Protein AF-0000000066273877 (afdb_homodimer)

pLDDT: mean 95.93, std 6.94, range [46.22, 98.88]

Solvent-accessible surface area (backbone atoms only — not comparable to full-atom values): 10211 Å² total; per-residue (Å²): 93,45,30,39,38,36,39,34,16,48,47,13,70,48,42,81,65,39,47,61,46,79,42,48,48,78,80,32,94,44,51,29,42,39,33,48,55,52,50,54,50,69,62,31,66,54,72,90,53,31,68,80,48,39,47,96,88,38,69,24,92,59,51,46,49,27,51,68,42,9,24,30,88,81,56,55,46,49,68,28,73,63,51,72,69,39,37,37,37,42,36,29,60,81,38,49,126,94,45,29,37,38,38,39,34,16,48,46,14,70,48,43,81,64,39,48,60,48,81,42,49,49,79,80,31,94,42,50,28,42,39,34,49,55,52,51,54,50,69,63,31,67,53,72,88,52,32,66,81,47,40,47,95,89,38,69,24,91,58,52,46,50,27,49,70,41,10,21,30,88,81,58,56,46,50,68,28,73,61,52,71,70,39,39,37,36,40,36,30,61,81,39,43,127

Sequence (194 aa):
MAIKVELLGGLDLLFNKQKALSLSLSNLGSTKLGSLIDYMAQIIEKPSQKDLFILNGTVRPGIIVLVNDQDWELLEKEEYNLEEGDEVVFVSTLHGGMAIKVELLGGLDLLFNKQKALSLSLSNLGSTKLGSLIDYMAQIIEKPSQKDLFILNGTVRPGIIVLVNDQDWELLEKEEYNLEEGDEVVFVSTLHGG

Organism: Schizosaccharomyces pombe (strain 972 / ATCC 24843) (NCBI:txid284812)

GO terms:
  GO:0005634 nucleus (C, HDA)
  GO:0005829 cytosol (C, HDA)

Secondary structure (DSSP, 8-state):
-EEEEEEETTGGGGTTT-SEEEEEGGGSSSSBHHHHHHHHHHT-SSGGGGGGTEETTEEPTTEEEEETTEEGGGTTGGG-B--TT-EEEEEESS---/-EEEEEEETTGGGGTTT-SEEEEEGGGSSSSBHHHHHHHHHHT-SSGGGGGGTEETTEEPTTEEEEETTEEGGGTTGGG-B--TT-EEEEEESS---

InterPro domains:
  IPR012675 Beta-grasp domain superfamily [G3DSA:3.10.20.30] (1-97)
  IPR015221 Ubiquitin-related modifier 1 [MF_03048] (1-97)
  IPR015221 Ubiquitin-related modifier 1 [PF09138] (3-97)
  IPR015221 Ubiquitin-related modifier 1 [PIRSF037379] (1-97)
  IPR015221 Ubiquitin-related modifier 1 [PTHR14986] (2-97)
  IPR015221 Ubiquitin-related modifier 1 [cd01764] (3-97)
  IPR016155 Molybdopterin synthase/thiamin biosynthesis sulphur carrier, beta-grasp [SSF54285] (1-97)

Radius of gyration: 16.99 Å; Cα contacts (8 Å, |Δi|>4): 397; chains: 2; bounding box: 32×46×40 Å

Nearest PDB structures (foldseek):
  2qjl-assembly1_A  TM=8.994E-01  e=7.286E-12  Saccharomyces cerevisiae
  7q5n-assembly2_J  TM=8.413E-01  e=4.115E-11  Thermochaetoides thermophila DSM 1495
  2ax5-assembly1_A  TM=8.376E-01  e=3.704E-10  Saccharomyces cerevisiae
  1wgk-assembly1_A  TM=8.411E-01  e=3.120E-09  Mus musculus
  1xo3-assembly1_A  TM=7.907E-01  e=8.711E-08  Mus musculus

Foldseek 3Di:
DKEKEAEAACCCVQQVVDRMDIDDCVPFPAQFQLSVLVVVLVRGPDVVCSLVADDPSHGDPQKFKDKQNHTCVVPPNRRDGHDPHIYIYIYGPPHDD/DKEKEAEAACCCVQQVNDGMDIDDCVVFPAQFQLSVLVVVLVRGPDVVCSLVADDPSHGDPQKFKDKQNHTCVVPPNRGDGHDPHIYIYIYGPPHHD

Structure (mmCIF, N/CA/C/O backbone):
data_AF-0000000066273877-model_v1
#
loop_
_entity.id
_entity.type
_entity.pdbx_description
1 polymer 'Ubiquitin-related modifier 1'
#
loop_
_atom_site.group_PDB
_atom_site.id
_atom_site.type_symbol
_atom_site.label_atom_id
_atom_site.label_alt_id
_atom_site.label_comp_id
_atom_site.label_asym_id
_atom_site.label_entity_id
_atom_site.label_seq_id
_atom_site.pdbx_PDB_ins_code
_atom_site.Cartn_x
_atom_site.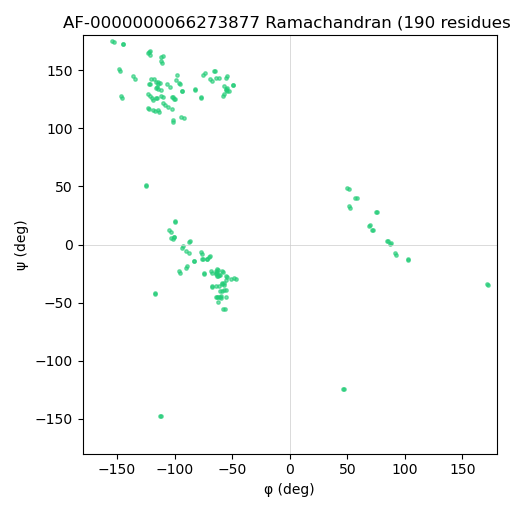Cartn_y
_atom_site.Cartn_z
_atom_site.occupancy
_atom_site.B_iso_or_equiv
_atom_site.auth_seq_id
_atom_site.auth_comp_id
_atom_site.auth_asym_id
_atom_site.auth_atom_id
_atom_site.pdbx_PDB_model_num
ATOM 1 N N . MET A 1 1 ? 13.266 -23.141 0.828 1 83.88 1 MET A N 1
ATOM 2 C CA . MET A 1 1 ? 13.641 -21.734 0.939 1 83.88 1 MET A CA 1
ATOM 3 C C . MET A 1 1 ? 12.414 -20.844 0.83 1 83.88 1 MET A C 1
ATOM 5 O O . MET A 1 1 ? 11.609 -20.984 -0.09 1 83.88 1 MET A O 1
ATOM 9 N N . ALA A 1 2 ? 12.227 -19.969 1.844 1 96.5 2 ALA A N 1
ATOM 10 C CA . ALA A 1 2 ? 10.914 -19.312 1.905 1 96.5 2 ALA A CA 1
ATOM 11 C C . ALA A 1 2 ? 11.031 -17.812 1.655 1 96.5 2 ALA A C 1
ATOM 13 O O . ALA A 1 2 ? 12.055 -17.203 1.966 1 96.5 2 ALA A O 1
ATOM 14 N N . ILE A 1 3 ? 10.133 -17.266 0.893 1 98.5 3 ILE A N 1
ATOM 15 C CA . ILE A 1 3 ? 9.992 -15.828 0.726 1 98.5 3 ILE A CA 1
ATOM 16 C C . ILE A 1 3 ? 8.695 -15.359 1.381 1 98.5 3 ILE A C 1
ATOM 18 O O . ILE A 1 3 ? 7.785 -16.156 1.616 1 98.5 3 ILE A O 1
ATOM 22 N N . LYS A 1 4 ? 8.656 -14.117 1.733 1 98.69 4 LYS A N 1
ATOM 23 C CA . LYS A 1 4 ? 7.465 -13.492 2.295 1 98.69 4 LYS A CA 1
ATOM 24 C C . LYS A 1 4 ? 6.773 -12.602 1.267 1 98.69 4 LYS A C 1
ATOM 26 O O . LYS A 1 4 ? 7.434 -11.852 0.54 1 98.69 4 LYS A O 1
ATOM 31 N N . VAL A 1 5 ? 5.43 -12.711 1.185 1 98.81 5 VAL A N 1
ATOM 32 C CA . VAL A 1 5 ? 4.617 -11.891 0.291 1 98.81 5 VAL A CA 1
ATOM 33 C C . VAL A 1 5 ? 3.598 -11.102 1.104 1 98.81 5 VAL A C 1
ATOM 35 O O . VAL A 1 5 ? 2.918 -11.656 1.97 1 98.81 5 VAL A O 1
ATOM 38 N N . GLU A 1 6 ? 3.551 -9.812 0.918 1 98.88 6 GLU A N 1
ATOM 39 C CA . GLU A 1 6 ? 2.539 -8.945 1.521 1 98.88 6 GLU A CA 1
ATOM 40 C C . GLU A 1 6 ? 1.612 -8.359 0.461 1 98.88 6 GLU A C 1
ATOM 42 O O . GLU A 1 6 ? 2.061 -7.98 -0.623 1 98.88 6 GLU A O 1
ATOM 47 N N . LEU A 1 7 ? 0.34 -8.328 0.792 1 98.69 7 LEU A N 1
ATOM 48 C CA . LEU A 1 7 ? -0.707 -7.82 -0.089 1 98.69 7 LEU A CA 1
ATOM 49 C C . LEU A 1 7 ? -1.392 -6.605 0.525 1 98.69 7 LEU A C 1
ATOM 51 O O . LEU A 1 7 ? -2.035 -6.715 1.571 1 98.69 7 LEU A O 1
ATOM 55 N N . LEU A 1 8 ? -1.219 -5.398 -0.153 1 98.19 8 LEU A N 1
ATOM 56 C CA . LEU A 1 8 ? -1.77 -4.137 0.328 1 98.19 8 LEU A CA 1
ATOM 57 C C . LEU A 1 8 ? -2.705 -3.521 -0.708 1 98.19 8 LEU A C 1
ATOM 59 O O . LEU A 1 8 ? -2.801 -4.016 -1.834 1 98.19 8 LEU A O 1
ATOM 63 N N . GLY A 1 9 ? -3.494 -2.484 -0.215 1 97.81 9 GLY A N 1
ATOM 64 C CA . GLY A 1 9 ? -4.387 -1.777 -1.118 1 97.81 9 GLY A CA 1
ATOM 65 C C . GLY A 1 9 ? -5.625 -2.576 -1.479 1 97.81 9 GLY A C 1
ATOM 66 O O . GLY A 1 9 ? -6.102 -2.516 -2.615 1 97.81 9 GLY A O 1
ATOM 67 N N . GLY A 1 10 ? -6 -3.424 -0.563 1 96.94 10 GLY A N 1
ATOM 68 C CA . GLY A 1 10 ? -7.215 -4.195 -0.768 1 96.94 10 GLY A CA 1
ATOM 69 C C . GLY A 1 10 ? -6.984 -5.484 -1.533 1 96.94 10 GLY A C 1
ATOM 70 O O . GLY A 1 10 ? -7.926 -6.23 -1.805 1 96.94 10 GLY A O 1
ATOM 71 N N . LEU A 1 11 ? -5.77 -5.816 -1.933 1 97.62 11 LEU A N 1
ATOM 72 C CA . LEU A 1 11 ? -5.484 -7.02 -2.707 1 97.62 11 LEU A CA 1
ATOM 73 C C . LEU A 1 11 ? -5.809 -8.273 -1.902 1 97.62 11 LEU A C 1
ATOM 75 O O . LEU A 1 11 ? -6.02 -9.344 -2.473 1 97.62 11 LEU A O 1
ATOM 79 N N . ASP A 1 12 ? -5.758 -8.133 -0.528 1 97.44 12 ASP A N 1
ATOM 80 C CA . ASP A 1 12 ? -6.066 -9.273 0.333 1 97.44 12 ASP A CA 1
ATOM 81 C C . ASP A 1 12 ? -7.434 -9.859 -0.005 1 97.44 12 ASP A C 1
ATOM 83 O O . ASP A 1 12 ? -7.652 -11.062 0.154 1 97.44 12 ASP A O 1
ATOM 87 N N . LEU A 1 13 ? -8.352 -9.008 -0.53 1 96.31 13 LEU A N 1
ATOM 88 C CA . LEU A 1 13 ? -9.695 -9.438 -0.876 1 96.31 13 LEU A CA 1
ATOM 89 C C . LEU A 1 13 ? -9.664 -10.5 -1.967 1 96.31 13 LEU A C 1
ATOM 91 O O . LEU A 1 13 ? -10.586 -11.312 -2.076 1 96.31 13 LEU A O 1
ATOM 95 N N . LEU A 1 14 ? -8.625 -10.516 -2.824 1 97.25 14 LEU A N 1
ATOM 96 C CA . LEU A 1 14 ? -8.484 -11.508 -3.885 1 97.25 14 LEU A CA 1
ATOM 97 C C . LEU A 1 14 ? -7.867 -12.797 -3.348 1 97.25 14 LEU A C 1
ATOM 99 O O . LEU A 1 14 ? -7.91 -13.836 -4.012 1 97.25 14 LEU A O 1
ATOM 103 N N . PHE A 1 15 ? -7.281 -12.734 -2.098 1 97.75 15 PHE A N 1
ATOM 104 C CA . PHE A 1 15 ? -6.473 -13.836 -1.576 1 97.75 15 PHE A CA 1
ATOM 105 C C . PHE A 1 15 ? -7.004 -14.305 -0.23 1 97.75 15 PHE A C 1
ATOM 107 O O . PHE A 1 15 ? -6.238 -14.484 0.719 1 97.75 15 PHE A O 1
ATOM 114 N N . ASN A 1 16 ? -8.328 -14.578 -0.191 1 96.69 16 ASN A N 1
ATOM 115 C CA . ASN A 1 16 ? -9 -15.102 0.993 1 96.69 16 ASN A CA 1
ATOM 116 C C . ASN A 1 16 ? -8.703 -14.258 2.227 1 96.69 16 ASN A C 1
ATOM 118 O O . ASN A 1 16 ? -8.461 -14.789 3.309 1 96.69 16 ASN A O 1
ATOM 122 N N . LYS A 1 17 ? -8.523 -12.922 2.027 1 96.12 17 LYS A N 1
ATOM 123 C CA . LYS A 1 17 ? -8.352 -11.883 3.039 1 96.12 17 LYS A CA 1
ATOM 124 C C . LYS A 1 17 ? -7.008 -12.031 3.75 1 96.12 17 LYS A C 1
ATOM 126 O O . LYS A 1 17 ? -6.82 -11.508 4.852 1 96.12 17 LYS A O 1
ATOM 131 N N . GLN A 1 18 ? -6.098 -12.867 3.053 1 97.62 18 GLN A N 1
ATOM 132 C CA . GLN A 1 18 ? -4.742 -12.945 3.592 1 97.62 18 GLN A CA 1
ATOM 133 C C . GLN A 1 18 ? -3.936 -11.695 3.229 1 97.62 18 GLN A C 1
ATOM 135 O O . GLN A 1 18 ? -3.834 -11.344 2.053 1 97.62 18 GLN A O 1
ATOM 140 N N . LYS A 1 19 ? -3.371 -11.055 4.285 1 97.31 19 LYS A N 1
ATOM 141 C CA . LYS A 1 19 ? -2.582 -9.852 4.051 1 97.31 19 LYS A CA 1
ATOM 142 C C . LYS A 1 19 ? -1.114 -10.195 3.807 1 97.31 19 LYS A C 1
ATOM 144 O O . LYS A 1 19 ? -0.363 -9.383 3.266 1 97.31 19 LYS A O 1
ATOM 149 N N . ALA A 1 20 ? -0.706 -11.422 4.215 1 98.56 20 ALA A N 1
ATOM 150 C CA . ALA A 1 20 ? 0.667 -11.883 4.027 1 98.56 20 ALA A CA 1
ATOM 151 C C . ALA A 1 20 ? 0.711 -13.398 3.828 1 98.56 20 ALA A C 1
ATOM 153 O O . ALA A 1 20 ? -0.153 -14.117 4.328 1 98.56 20 ALA A O 1
ATOM 154 N N . LEU A 1 21 ? 1.686 -13.812 3.111 1 98.25 21 LEU A N 1
ATOM 155 C CA . LEU A 1 21 ? 1.945 -15.227 2.861 1 98.25 21 LEU A CA 1
ATOM 156 C C . LEU A 1 21 ? 3.432 -15.539 3 1 98.25 21 LEU A C 1
ATOM 158 O O . LEU A 1 21 ? 4.277 -14.695 2.703 1 98.25 21 LEU A O 1
ATOM 162 N N . SER A 1 22 ? 3.752 -16.688 3.494 1 98.12 22 SER A N 1
ATOM 163 C CA . SER A 1 22 ? 5.082 -17.281 3.404 1 98.12 22 SER A CA 1
ATOM 164 C C . SER A 1 22 ? 5.113 -18.422 2.385 1 98.12 22 SER A C 1
ATOM 166 O O . SER A 1 22 ? 4.375 -19.391 2.512 1 98.12 22 SER A O 1
ATOM 168 N N . LEU A 1 23 ? 5.91 -18.281 1.358 1 97.88 23 LEU A N 1
ATOM 169 C CA . LEU A 1 23 ? 5.926 -19.234 0.254 1 97.88 23 LEU A CA 1
ATOM 170 C C . LEU A 1 23 ? 7.305 -19.859 0.094 1 97.88 23 LEU A C 1
ATOM 172 O O . LEU A 1 23 ? 8.32 -19.172 0.224 1 97.88 23 LEU A O 1
ATOM 176 N N . SER A 1 24 ? 7.254 -21.141 -0.228 1 97.38 24 SER A N 1
ATOM 177 C CA . SER A 1 24 ? 8.5 -21.812 -0.609 1 97.38 24 SER A CA 1
ATOM 178 C C . SER A 1 24 ? 8.836 -21.547 -2.074 1 97.38 24 SER A C 1
ATOM 180 O O . SER A 1 24 ? 7.973 -21.703 -2.947 1 97.38 24 SER A O 1
ATOM 182 N N . LEU A 1 25 ? 10.07 -21.219 -2.328 1 96.12 25 LEU A N 1
ATOM 183 C CA . LEU A 1 25 ? 10.5 -20.984 -3.703 1 96.12 25 LEU A CA 1
ATOM 184 C C . LEU A 1 25 ? 10.336 -22.25 -4.543 1 96.12 25 LEU A C 1
ATOM 186 O O . LEU A 1 25 ? 10.109 -22.156 -5.754 1 96.12 25 LEU A O 1
ATOM 190 N N . SER A 1 26 ? 10.375 -23.328 -3.93 1 93.56 26 SER A N 1
ATOM 191 C CA . SER A 1 26 ? 10.25 -24.609 -4.625 1 93.56 26 SER A CA 1
ATOM 192 C C . SER A 1 26 ? 8.852 -24.781 -5.195 1 93.56 26 SER A C 1
ATOM 194 O O . SER A 1 26 ? 8.633 -25.609 -6.086 1 93.56 26 SER A O 1
ATOM 196 N N . ASN A 1 27 ? 7.898 -24.109 -4.602 1 92.12 27 ASN A N 1
ATOM 197 C CA . ASN A 1 27 ? 6.52 -24.203 -5.07 1 92.12 27 ASN A CA 1
ATOM 198 C C . ASN A 1 27 ? 6.301 -23.391 -6.348 1 92.12 27 ASN A C 1
ATOM 200 O O . ASN A 1 27 ? 5.254 -23.516 -6.988 1 92.12 27 ASN A O 1
ATOM 204 N N . LEU A 1 28 ? 7.371 -22.688 -6.598 1 93.31 28 LEU A N 1
ATOM 205 C CA . LEU A 1 28 ? 7.238 -21.828 -7.762 1 93.31 28 LEU A CA 1
ATOM 206 C C . LEU A 1 28 ? 7.855 -22.484 -9 1 93.31 28 LEU A C 1
ATOM 208 O O . LEU A 1 28 ? 8.711 -23.359 -8.875 1 93.31 28 LEU A O 1
ATOM 212 N N . GLY A 1 29 ? 7.395 -22.359 -10.266 1 90.06 29 GLY A N 1
ATOM 213 C CA . GLY A 1 29 ? 7.949 -22.922 -11.492 1 90.06 29 GLY A CA 1
ATOM 214 C C . GLY A 1 29 ? 9.398 -22.531 -11.703 1 90.06 29 GLY A C 1
ATOM 215 O O . GLY A 1 29 ? 10.164 -23.297 -12.312 1 90.06 29 GLY A O 1
ATOM 216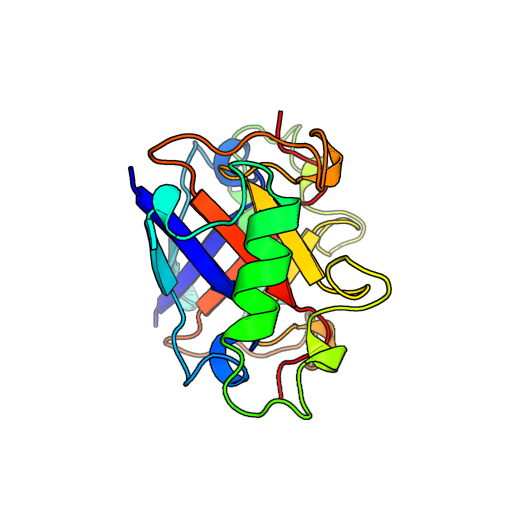 N N . SER A 1 30 ? 9.836 -21.422 -11.281 1 96.69 30 SER A N 1
ATOM 217 C CA . SER A 1 30 ? 11.195 -20.906 -11.266 1 96.69 30 SER A CA 1
ATOM 218 C C . SER A 1 30 ? 11.398 -19.906 -10.125 1 96.69 30 SER A C 1
ATOM 220 O O . SER A 1 30 ? 10.453 -19.578 -9.406 1 96.69 30 SER A O 1
ATOM 222 N N . THR A 1 31 ? 12.633 -19.484 -9.977 1 97 31 THR A N 1
ATOM 223 C CA . THR A 1 31 ? 12.914 -18.531 -8.922 1 97 31 THR A CA 1
ATOM 224 C C . THR A 1 31 ? 12.68 -17.094 -9.406 1 97 31 THR A C 1
ATOM 226 O O . THR A 1 31 ? 12.953 -16.141 -8.688 1 97 31 THR A O 1
ATOM 229 N N . LYS A 1 32 ? 12.203 -16.969 -10.664 1 98.06 32 LYS A N 1
ATOM 230 C CA . LYS A 1 32 ? 11.992 -15.633 -11.219 1 98.06 32 LYS A CA 1
ATOM 231 C C . LYS A 1 32 ? 10.742 -14.984 -10.633 1 98.06 32 LYS A C 1
ATOM 233 O O . LYS A 1 32 ? 9.75 -15.664 -10.359 1 98.06 32 LYS A O 1
ATOM 238 N N . LEU A 1 33 ? 10.781 -13.68 -10.461 1 98.56 33 LEU A N 1
ATOM 239 C CA . LEU A 1 33 ? 9.641 -12.93 -9.938 1 98.56 33 LEU A CA 1
ATOM 240 C C . LEU A 1 33 ? 8.406 -13.148 -10.812 1 98.56 33 LEU A C 1
ATOM 242 O O . LEU A 1 33 ? 7.289 -13.203 -10.297 1 98.56 33 LEU A O 1
ATOM 246 N N . GLY A 1 34 ? 8.641 -13.281 -12.133 1 98.44 34 GLY A N 1
ATOM 247 C CA . GLY A 1 34 ? 7.527 -13.602 -13.016 1 98.44 34 GLY A CA 1
ATOM 248 C C . GLY A 1 34 ? 6.789 -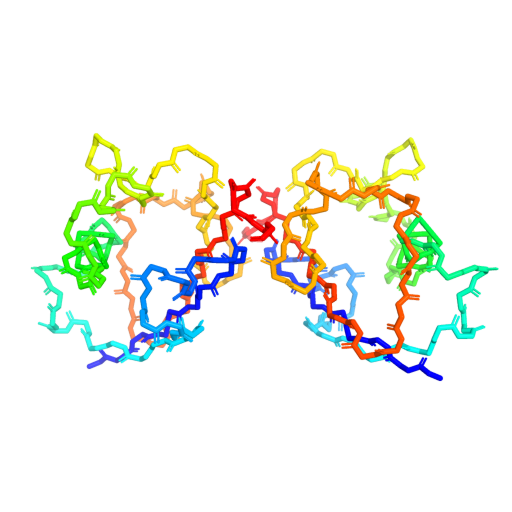14.859 -12.617 1 98.44 34 GLY A C 1
ATOM 249 O O . GLY A 1 34 ? 5.562 -14.93 -12.711 1 98.44 34 GLY A O 1
ATOM 250 N N . SER A 1 35 ? 7.531 -15.867 -12.18 1 98.38 35 SER A N 1
ATOM 251 C CA . SER A 1 35 ? 6.914 -17.125 -11.742 1 98.38 35 SER A CA 1
ATOM 252 C C . SER A 1 35 ? 6.102 -16.922 -10.469 1 98.38 35 SER A C 1
ATOM 254 O O . SER A 1 35 ? 5.074 -17.578 -10.273 1 98.38 35 SER A O 1
ATOM 256 N N . LEU A 1 36 ? 6.57 -16.062 -9.547 1 98.56 36 LEU A N 1
ATOM 257 C CA . LEU A 1 36 ? 5.77 -15.711 -8.375 1 98.56 36 LEU A CA 1
ATOM 258 C C . LEU A 1 36 ? 4.445 -15.078 -8.789 1 98.56 36 LEU A C 1
ATOM 260 O O . LEU A 1 36 ? 3.391 -15.438 -8.258 1 98.56 36 LEU A O 1
ATOM 264 N N . ILE A 1 37 ? 4.461 -14.102 -9.766 1 98.62 37 ILE A N 1
ATOM 265 C CA . ILE A 1 37 ? 3.258 -13.414 -10.234 1 98.62 37 ILE A CA 1
ATOM 266 C C . ILE A 1 37 ? 2.271 -14.43 -10.797 1 98.62 37 ILE A C 1
ATOM 268 O O . ILE A 1 37 ? 1.08 -14.398 -10.484 1 98.62 37 ILE A O 1
ATOM 272 N N . ASP A 1 38 ? 2.914 -15.438 -11.547 1 97.94 38 ASP A N 1
ATOM 273 C CA . ASP A 1 38 ? 2.08 -16.5 -12.086 1 97.94 38 ASP A CA 1
ATOM 274 C C . ASP A 1 38 ? 1.442 -17.328 -10.969 1 97.94 38 ASP A C 1
ATOM 276 O O . ASP A 1 38 ? 0.249 -17.641 -11.023 1 97.94 38 ASP A O 1
ATOM 280 N N . TYR A 1 39 ? 2.146 -17.641 -10.078 1 98.31 39 TYR A N 1
ATOM 281 C CA . TYR A 1 39 ? 1.672 -18.453 -8.961 1 98.31 39 TYR A CA 1
ATOM 282 C C . TYR A 1 39 ? 0.572 -17.719 -8.195 1 98.31 39 TYR A C 1
ATOM 284 O O . TYR A 1 39 ? -0.475 -18.297 -7.902 1 98.31 39 TYR A O 1
ATOM 292 N N . MET A 1 40 ? 0.779 -16.484 -7.832 1 98.25 40 MET A N 1
ATOM 293 C CA . MET A 1 40 ? -0.209 -15.68 -7.117 1 98.25 40 MET A CA 1
ATOM 294 C C . MET A 1 40 ? -1.527 -15.633 -7.883 1 98.25 40 MET A C 1
ATOM 296 O O . MET A 1 40 ? -2.6 -15.773 -7.293 1 98.25 40 MET A O 1
ATOM 300 N N . ALA A 1 41 ? -1.407 -15.391 -9.242 1 97.69 41 ALA A N 1
ATOM 301 C CA . ALA A 1 41 ? -2.617 -15.367 -10.062 1 97.69 41 ALA A CA 1
ATOM 302 C C . ALA A 1 41 ? -3.383 -16.688 -9.938 1 97.69 41 ALA A C 1
ATOM 304 O O . ALA A 1 41 ? -4.617 -16.688 -9.922 1 97.69 41 ALA A O 1
ATOM 305 N N . GLN A 1 42 ? -2.641 -17.766 -9.766 1 96.38 42 GLN A N 1
ATOM 306 C CA . GLN A 1 42 ? -3.248 -19.094 -9.742 1 96.38 42 GLN A CA 1
ATOM 307 C C . GLN A 1 42 ? -3.986 -19.344 -8.43 1 96.38 42 GLN A C 1
ATOM 309 O O . GLN A 1 42 ? -4.957 -20.094 -8.391 1 96.38 42 GLN A O 1
ATOM 314 N N . ILE A 1 43 ? -3.629 -18.672 -7.355 1 97.12 43 ILE A N 1
ATOM 315 C CA . ILE A 1 43 ? -4.215 -19.016 -6.062 1 97.12 43 ILE A CA 1
ATOM 316 C C . ILE A 1 43 ? -5.289 -17.984 -5.703 1 97.12 43 ILE A C 1
ATOM 318 O O . ILE A 1 43 ? -5.836 -18.016 -4.598 1 97.12 43 ILE A O 1
ATOM 322 N N . ILE A 1 44 ? -5.621 -17.047 -6.602 1 97.75 44 ILE A N 1
ATOM 323 C CA . ILE A 1 44 ? -6.738 -16.141 -6.398 1 97.75 44 ILE A CA 1
ATOM 324 C C . ILE A 1 44 ? -8.016 -16.922 -6.148 1 97.75 44 ILE A C 1
ATOM 326 O O . ILE A 1 44 ? -8.281 -17.922 -6.824 1 97.75 44 ILE A O 1
ATOM 330 N N . GLU A 1 45 ? -8.75 -16.5 -5.125 1 96.56 45 GLU A N 1
ATOM 331 C CA . GLU A 1 45 ? -9.898 -17.234 -4.617 1 96.56 45 GLU A CA 1
ATOM 332 C C . GLU A 1 45 ? -10.93 -17.484 -5.715 1 96.56 45 GLU A C 1
ATOM 334 O O . GLU A 1 45 ? -11.375 -18.609 -5.914 1 96.56 45 GLU A O 1
ATOM 339 N N . LYS A 1 46 ? -11.43 -16.438 -6.422 1 97.25 46 LYS A N 1
ATOM 340 C CA . LYS A 1 46 ? -12.383 -16.531 -7.527 1 97.25 46 LYS A CA 1
ATOM 341 C C . LYS A 1 46 ? -11.672 -16.391 -8.875 1 97.25 46 LYS A C 1
ATOM 343 O O . LYS A 1 46 ? -11.242 -15.297 -9.242 1 97.25 46 LYS A O 1
ATOM 348 N N . PRO A 1 47 ? -11.516 -17.547 -9.602 1 96.25 47 PRO A N 1
ATOM 349 C CA . PRO A 1 47 ? -10.789 -17.516 -10.867 1 96.25 47 PRO A CA 1
ATOM 350 C C . PRO A 1 47 ? -11.219 -16.359 -11.773 1 96.25 47 PRO A C 1
ATOM 352 O O . PRO A 1 47 ? -10.406 -15.828 -12.531 1 96.25 47 PRO A O 1
ATOM 355 N N . SER A 1 48 ? -12.453 -15.922 -11.695 1 96.94 48 SER A N 1
ATOM 356 C CA . SER A 1 48 ? -12.984 -14.852 -12.531 1 96.94 48 SER A CA 1
ATOM 357 C C . SER A 1 48 ? -12.367 -13.508 -12.164 1 96.94 48 SER A C 1
ATOM 359 O O . SER A 1 48 ? -12.5 -12.531 -12.906 1 96.94 48 SER A O 1
ATOM 361 N N . GLN A 1 49 ? -11.625 -13.477 -11.047 1 96.44 49 GLN A N 1
ATOM 362 C CA . GLN A 1 49 ? -11.055 -12.219 -10.586 1 96.44 49 GLN A CA 1
ATOM 363 C C . GLN A 1 49 ? -9.555 -12.156 -10.883 1 96.44 49 GLN A C 1
ATOM 365 O O . GLN A 1 49 ? -8.875 -11.211 -10.469 1 96.44 49 GLN A O 1
ATOM 370 N N . LYS A 1 50 ? -9.086 -13.102 -11.719 1 96.38 50 LYS A N 1
ATOM 371 C CA . LYS A 1 50 ? -7.66 -13.164 -12.023 1 96.38 50 LYS A CA 1
ATOM 372 C C . LYS A 1 50 ? -7.199 -11.906 -12.75 1 96.38 50 LYS A C 1
ATOM 374 O O . LYS A 1 50 ? -6.102 -11.406 -12.5 1 96.38 50 LYS A O 1
ATOM 379 N N . ASP A 1 51 ? -8.07 -11.383 -13.586 1 95.25 51 ASP A N 1
ATOM 380 C CA . ASP A 1 51 ? -7.715 -10.234 -14.414 1 95.25 51 ASP A CA 1
ATOM 381 C C . ASP A 1 51 ? -7.602 -8.969 -13.57 1 95.25 51 ASP A C 1
ATOM 383 O O . ASP A 1 51 ? -7.125 -7.938 -14.055 1 95.25 51 ASP A O 1
ATOM 387 N N . LEU A 1 52 ? -8.055 -8.961 -12.305 1 95.75 52 LEU A N 1
ATOM 388 C CA . LEU A 1 52 ? -7.902 -7.832 -11.398 1 95.75 52 LEU A CA 1
ATOM 389 C C . LEU A 1 52 ? -6.469 -7.75 -10.875 1 95.75 52 LEU A C 1
ATOM 391 O O . LEU A 1 52 ? -6.066 -6.727 -10.32 1 95.75 52 LEU A O 1
ATOM 395 N N . PHE A 1 53 ? -5.707 -8.844 -11.125 1 97.75 53 PHE A N 1
ATOM 396 C CA . PHE A 1 53 ? -4.344 -8.914 -10.609 1 97.75 53 PHE A CA 1
ATOM 397 C C . PHE A 1 53 ? -3.338 -8.984 -11.75 1 97.75 53 PHE A C 1
ATOM 399 O O . PHE A 1 53 ? -2.307 -8.305 -11.719 1 97.75 53 PHE A O 1
ATOM 406 N N . ILE A 1 54 ? -3.662 -9.805 -12.812 1 98.06 54 ILE A N 1
ATOM 407 C CA . ILE A 1 54 ? -2.693 -10.102 -13.859 1 98.06 54 ILE A CA 1
ATOM 408 C C . ILE A 1 54 ? -3.26 -9.68 -15.219 1 98.06 54 ILE A C 1
ATOM 410 O O . ILE A 1 54 ? -4.453 -9.859 -15.477 1 98.06 54 ILE A O 1
ATOM 414 N N . LEU A 1 55 ? -2.494 -9.109 -16.031 1 96.81 55 LEU A N 1
ATOM 415 C CA . LEU A 1 55 ? -2.787 -8.719 -17.406 1 96.81 55 LEU A CA 1
ATOM 416 C C . LEU A 1 55 ? -1.545 -8.844 -18.281 1 96.81 55 LEU A C 1
ATOM 418 O O . LEU A 1 55 ? -0.475 -8.344 -17.922 1 96.81 55 LEU A O 1
ATOM 422 N N . ASN A 1 56 ? -1.652 -9.562 -19.438 1 95.81 56 ASN A N 1
ATOM 423 C CA . ASN A 1 56 ? -0.578 -9.734 -20.406 1 95.81 56 ASN A CA 1
ATOM 424 C C . ASN A 1 56 ? 0.67 -10.336 -19.766 1 95.81 56 ASN A C 1
ATOM 426 O O . ASN A 1 56 ? 1.78 -9.844 -19.984 1 95.81 56 ASN A O 1
ATOM 430 N N . GLY A 1 57 ? 0.497 -11.305 -18.875 1 95.19 57 GLY A N 1
ATOM 431 C CA . GLY A 1 57 ? 1.588 -12.102 -18.328 1 95.19 57 GLY A CA 1
ATOM 432 C C . GLY A 1 57 ? 2.275 -11.445 -17.156 1 95.19 57 GLY A C 1
ATOM 433 O O . GLY A 1 57 ? 3.293 -11.938 -16.656 1 95.19 57 GLY A O 1
ATOM 434 N N . THR A 1 58 ? 1.796 -10.234 -16.688 1 98.06 58 THR A N 1
ATOM 435 C CA . THR A 1 58 ? 2.369 -9.547 -15.531 1 98.06 58 THR A CA 1
ATOM 436 C C . THR A 1 58 ? 1.281 -8.836 -14.734 1 98.06 58 THR A C 1
ATOM 438 O O . THR A 1 58 ? 0.099 -8.922 -15.07 1 98.06 58 THR A O 1
ATOM 441 N N . VAL A 1 59 ? 1.645 -8.289 -13.539 1 98.38 59 VAL A N 1
ATOM 442 C CA . VAL A 1 59 ? 0.665 -7.582 -12.719 1 98.38 59 VAL A CA 1
ATOM 443 C C . VAL A 1 59 ? 0.01 -6.477 -13.539 1 98.38 59 VAL A C 1
ATOM 445 O O . VAL A 1 59 ? 0.66 -5.848 -14.383 1 98.38 59 VAL A O 1
ATOM 448 N N . ARG A 1 60 ? -1.265 -6.285 -13.258 1 96.94 60 ARG A N 1
ATOM 449 C CA . ARG A 1 60 ? -2.008 -5.246 -13.961 1 96.94 60 ARG A CA 1
ATOM 450 C C . ARG A 1 60 ? -1.475 -3.859 -13.617 1 96.94 60 ARG A C 1
ATOM 452 O O . ARG A 1 60 ? -0.985 -3.639 -12.5 1 96.94 60 ARG A O 1
ATOM 459 N N . PRO A 1 61 ? -1.591 -2.889 -14.656 1 96.31 61 PRO A N 1
ATOM 460 C CA . PRO A 1 61 ? -1.288 -1.496 -14.312 1 96.31 61 PRO A CA 1
ATOM 461 C C . PRO A 1 61 ? -2.002 -1.031 -13.047 1 96.31 61 PRO A C 1
ATOM 463 O O . PRO A 1 61 ? -3.176 -1.353 -12.836 1 96.31 61 PRO A O 1
ATOM 466 N N . GLY A 1 62 ? -1.361 -0.315 -12.172 1 96.19 62 GLY A N 1
ATOM 467 C CA . GLY A 1 62 ? -1.913 0.157 -10.914 1 96.19 62 GLY A CA 1
ATOM 468 C C . GLY A 1 62 ? -1.438 -0.643 -9.719 1 96.19 62 GLY A C 1
ATOM 469 O O . GLY A 1 62 ? -1.616 -0.223 -8.57 1 96.19 62 GLY A O 1
ATOM 470 N N . ILE A 1 63 ? -0.841 -1.747 -9.977 1 97.94 63 ILE A N 1
ATOM 471 C CA . ILE A 1 63 ? -0.249 -2.533 -8.898 1 97.94 63 ILE A CA 1
ATOM 472 C C . ILE A 1 63 ? 1.26 -2.299 -8.859 1 97.94 63 ILE A C 1
ATOM 474 O O . ILE A 1 63 ? 1.956 -2.525 -9.852 1 97.94 63 ILE A O 1
ATOM 478 N N . ILE A 1 64 ? 1.795 -1.891 -7.703 1 98 64 ILE A N 1
ATOM 479 C CA . ILE A 1 64 ? 3.209 -1.646 -7.434 1 98 64 ILE A CA 1
ATOM 480 C C . ILE A 1 64 ? 3.838 -2.887 -6.805 1 98 64 ILE A C 1
ATOM 482 O O . ILE A 1 64 ? 3.225 -3.539 -5.957 1 98 64 ILE A O 1
ATOM 486 N N . VAL A 1 65 ? 4.996 -3.207 -7.234 1 98.62 65 VAL A N 1
ATOM 487 C CA . VAL A 1 65 ? 5.707 -4.359 -6.688 1 98.62 65 VAL A CA 1
ATOM 488 C C . VAL A 1 65 ? 7.016 -3.9 -6.051 1 98.62 65 VAL A C 1
ATOM 490 O O . VAL A 1 65 ? 7.816 -3.211 -6.688 1 98.62 65 VAL A O 1
ATOM 493 N N . LEU A 1 66 ? 7.223 -4.211 -4.793 1 98.56 66 LEU A N 1
ATOM 494 C CA . LEU A 1 66 ? 8.484 -3.975 -4.102 1 98.56 66 LEU A CA 1
ATOM 495 C C . LEU A 1 66 ? 9.18 -5.293 -3.775 1 98.56 66 LEU A C 1
ATOM 497 O O . LEU A 1 66 ? 8.531 -6.254 -3.361 1 98.56 66 LEU A O 1
ATOM 501 N N . VAL A 1 67 ? 10.477 -5.391 -4.051 1 98.25 67 VAL A N 1
ATOM 502 C CA . VAL A 1 67 ? 11.32 -6.492 -3.596 1 98.25 67 VAL A CA 1
ATOM 503 C C . VAL A 1 67 ? 12.352 -5.977 -2.598 1 98.25 67 VAL A C 1
ATOM 505 O O . VAL A 1 67 ? 13.219 -5.172 -2.951 1 98.25 67 VAL A O 1
ATOM 508 N N . ASN A 1 68 ? 12.25 -6.41 -1.335 1 97.31 68 ASN A N 1
ATOM 509 C CA . ASN A 1 68 ? 13.117 -5.938 -0.262 1 97.31 68 ASN A CA 1
ATOM 510 C C . ASN A 1 68 ? 13.156 -4.414 -0.205 1 97.31 68 ASN A C 1
ATOM 512 O O . ASN A 1 68 ? 14.234 -3.816 -0.172 1 97.31 68 ASN A O 1
ATOM 516 N N . ASP A 1 69 ? 11.984 -3.838 -0.247 1 97.38 69 ASP A N 1
ATOM 517 C CA . ASP A 1 69 ? 11.734 -2.42 -0.011 1 97.38 69 ASP A CA 1
ATOM 518 C C . ASP A 1 69 ? 12.227 -1.573 -1.185 1 97.38 69 ASP A C 1
ATOM 520 O O . ASP A 1 69 ? 12.383 -0.358 -1.056 1 97.38 69 ASP A O 1
ATOM 524 N N . GLN A 1 70 ? 12.547 -2.244 -2.307 1 96.75 70 GLN A N 1
ATOM 525 C CA . GLN A 1 70 ? 12.93 -1.538 -3.525 1 96.75 70 GLN A CA 1
ATOM 526 C C . GLN A 1 70 ? 11.914 -1.782 -4.645 1 96.75 70 GLN A C 1
ATOM 528 O O . GLN A 1 70 ? 11.461 -2.91 -4.84 1 96.75 70 GLN A O 1
ATOM 533 N N . ASP A 1 71 ? 11.508 -0.726 -5.375 1 97.94 71 ASP A N 1
ATOM 534 C CA . ASP A 1 71 ? 10.633 -0.866 -6.531 1 97.94 71 ASP A CA 1
ATOM 535 C C . ASP A 1 71 ? 11.242 -1.798 -7.574 1 97.94 71 ASP A C 1
ATOM 537 O O . ASP A 1 71 ? 12.375 -1.592 -8.008 1 97.94 71 ASP A O 1
ATOM 541 N N . TRP A 1 72 ? 10.5 -2.766 -8.023 1 97.69 72 TRP A N 1
ATOM 542 C CA . TRP A 1 72 ? 11.023 -3.74 -8.977 1 97.69 72 TRP A CA 1
ATOM 543 C C . TRP A 1 72 ? 11.383 -3.074 -10.297 1 97.69 72 TRP A C 1
ATOM 545 O O . TRP A 1 72 ? 12.141 -3.627 -11.102 1 97.69 72 TRP A O 1
ATOM 555 N N . GLU A 1 73 ? 10.75 -1.89 -10.539 1 96.5 73 GLU A N 1
ATOM 556 C CA . GLU A 1 73 ? 11.094 -1.12 -11.727 1 96.5 73 GLU A CA 1
ATOM 557 C C . GLU A 1 73 ? 12.578 -0.773 -11.758 1 96.5 73 GLU A C 1
ATOM 559 O O . GLU A 1 73 ? 13.141 -0.523 -12.828 1 96.5 73 GLU A O 1
ATOM 564 N N . LEU A 1 74 ? 13.234 -0.74 -10.594 1 95.44 74 LEU A N 1
ATOM 565 C CA . LEU A 1 74 ? 14.656 -0.422 -10.492 1 95.44 74 LEU A CA 1
ATOM 566 C C . LEU A 1 74 ? 15.5 -1.69 -10.523 1 95.44 74 LEU A C 1
ATOM 568 O O . LEU A 1 74 ? 16.719 -1.63 -10.391 1 95.44 74 LEU A O 1
ATOM 572 N N . LEU A 1 75 ? 14.859 -2.828 -10.602 1 95.62 75 LEU A N 1
ATOM 573 C CA . LEU A 1 75 ? 15.5 -4.137 -10.703 1 95.62 75 LEU A CA 1
ATOM 574 C C . LEU A 1 75 ? 15.227 -4.77 -12.062 1 95.62 75 LEU A C 1
ATOM 576 O O . LEU A 1 75 ? 15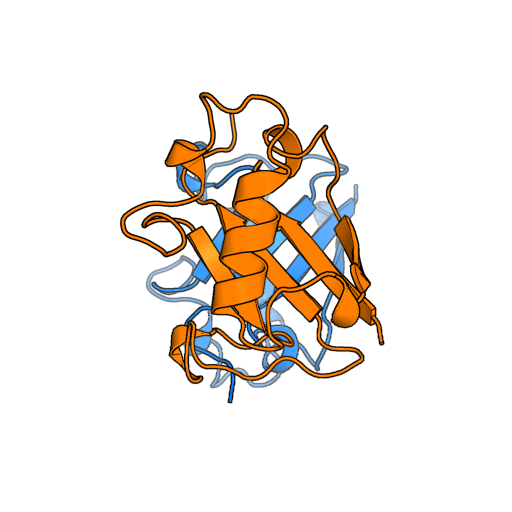.203 -4.078 -13.086 1 95.62 75 LEU A O 1
ATOM 580 N N . GLU A 1 76 ? 15.133 -6.117 -12.141 1 96 76 GLU A N 1
ATOM 581 C CA . GLU A 1 76 ? 14.93 -6.816 -13.406 1 96 76 GLU A CA 1
ATOM 582 C C . GLU A 1 76 ? 13.469 -7.203 -13.594 1 96 76 GLU A C 1
ATOM 584 O O . GLU A 1 76 ? 13.156 -8.086 -14.391 1 96 76 GLU A O 1
ATOM 589 N N . LYS A 1 77 ? 12.57 -6.559 -12.906 1 97.62 77 LYS A N 1
ATOM 590 C CA . LYS A 1 77 ? 11.141 -6.82 -13.008 1 97.62 77 LYS A CA 1
ATOM 591 C C . LYS A 1 77 ? 10.844 -8.312 -12.969 1 97.62 77 LYS A C 1
ATOM 593 O O . LYS A 1 77 ? 11.219 -9 -12.016 1 97.62 77 LYS A O 1
ATOM 598 N N . GLU A 1 78 ? 10.211 -8.789 -13.906 1 98.31 78 GLU A N 1
ATOM 599 C CA . GLU A 1 78 ? 9.812 -10.188 -13.898 1 98.31 78 GLU A CA 1
ATOM 600 C C . GLU A 1 78 ? 11.031 -11.109 -13.898 1 98.31 78 GLU A C 1
ATOM 602 O O . GLU A 1 78 ? 10.953 -12.25 -13.43 1 98.31 78 GLU A O 1
ATOM 607 N N . GLU A 1 79 ? 12.156 -10.625 -14.375 1 98.12 79 GLU A N 1
ATOM 608 C CA . GLU A 1 79 ? 13.352 -11.445 -14.555 1 98.12 79 GLU A CA 1
ATOM 609 C C . GLU A 1 79 ? 14.188 -11.477 -13.273 1 98.12 79 GLU A C 1
ATOM 611 O O . GLU A 1 79 ? 15.172 -12.219 -13.188 1 98.12 79 GLU A O 1
ATOM 616 N N . TYR A 1 80 ? 13.844 -10.703 -12.297 1 98.38 80 TYR A N 1
ATOM 617 C CA . TYR A 1 80 ? 14.547 -10.742 -11.023 1 98.38 80 TYR A CA 1
ATOM 618 C C . TYR A 1 80 ? 14.547 -12.148 -10.438 1 98.38 80 TYR A C 1
ATOM 620 O O . TYR A 1 80 ? 13.508 -12.82 -10.438 1 98.38 80 TYR A O 1
ATOM 628 N N . ASN A 1 81 ? 15.703 -12.625 -9.969 1 98.31 81 ASN A N 1
ATOM 629 C CA . ASN A 1 81 ? 15.82 -13.938 -9.336 1 98.31 81 ASN A CA 1
ATOM 630 C C . ASN A 1 81 ? 15.633 -13.852 -7.824 1 98.31 81 ASN A C 1
ATOM 632 O O . ASN A 1 81 ? 16.484 -13.328 -7.113 1 98.31 81 ASN A O 1
ATOM 636 N N . LEU A 1 82 ? 14.484 -14.375 -7.352 1 98.25 82 LEU A N 1
ATOM 637 C CA . LEU A 1 82 ? 14.156 -14.375 -5.93 1 98.25 82 LEU A CA 1
ATOM 638 C C . LEU A 1 82 ? 15.094 -15.305 -5.16 1 98.25 82 LEU A C 1
ATOM 640 O O . LEU A 1 82 ? 15.492 -16.359 -5.668 1 98.25 82 LEU A O 1
ATOM 644 N N . GLU A 1 83 ? 15.469 -14.852 -3.982 1 97.81 83 GLU A N 1
ATOM 645 C CA . GLU A 1 83 ? 16.297 -15.648 -3.08 1 97.81 83 GLU A CA 1
ATOM 646 C C . GLU A 1 83 ? 15.602 -15.867 -1.742 1 97.81 83 GLU A C 1
ATOM 648 O O . GLU A 1 83 ? 14.617 -15.203 -1.43 1 97.81 83 GLU A O 1
ATOM 653 N N . GLU A 1 84 ? 16.125 -16.828 -1.054 1 96.81 84 GLU A N 1
ATOM 654 C CA . GLU A 1 84 ? 15.617 -17.109 0.284 1 96.81 84 GLU A CA 1
ATOM 655 C C . GLU A 1 84 ? 15.609 -15.844 1.142 1 96.81 84 GLU A C 1
ATOM 657 O O . GLU A 1 84 ? 16.594 -15.094 1.167 1 96.81 84 GLU A O 1
ATOM 662 N N . GLY A 1 85 ? 14.508 -15.57 1.825 1 97.81 85 GLY A N 1
ATOM 663 C CA . GLY A 1 85 ? 14.422 -14.453 2.756 1 97.81 85 GLY A CA 1
ATOM 664 C C . GLY A 1 85 ? 13.914 -13.18 2.115 1 97.81 85 GLY A C 1
ATOM 665 O O . GLY A 1 85 ? 13.648 -12.195 2.807 1 97.81 85 GLY A O 1
ATOM 666 N N . ASP A 1 86 ? 13.742 -13.18 0.704 1 98.5 86 ASP A N 1
ATOM 667 C CA . ASP A 1 86 ? 13.234 -11.977 0.048 1 98.5 86 ASP A CA 1
ATOM 668 C C . ASP A 1 86 ? 11.812 -11.672 0.512 1 98.5 86 ASP A C 1
ATOM 670 O O . ASP A 1 86 ? 11.031 -12.578 0.809 1 98.5 86 ASP A O 1
ATOM 674 N N . GLU A 1 87 ? 11.531 -10.438 0.65 1 98.69 87 GLU A N 1
ATOM 675 C CA . GLU A 1 87 ? 10.188 -9.93 0.898 1 98.69 87 GLU A CA 1
ATOM 676 C C . GLU A 1 87 ? 9.633 -9.211 -0.329 1 98.69 87 GLU A C 1
ATOM 678 O O . GLU A 1 87 ? 10.258 -8.281 -0.846 1 98.69 87 GLU A O 1
ATOM 683 N N . VAL A 1 88 ? 8.516 -9.695 -0.855 1 98.81 88 VAL A N 1
ATOM 684 C CA . VAL A 1 88 ? 7.836 -9.07 -1.988 1 98.81 88 VAL A CA 1
ATOM 685 C C . VAL A 1 88 ? 6.52 -8.453 -1.526 1 98.81 88 VAL A C 1
ATOM 687 O O . VAL A 1 88 ? 5.715 -9.117 -0.863 1 98.81 88 VAL A O 1
ATOM 690 N N . VAL A 1 89 ? 6.285 -7.203 -1.809 1 98.88 89 VAL A N 1
ATOM 691 C CA . VAL A 1 89 ? 5.055 -6.496 -1.472 1 98.88 89 VAL A CA 1
ATOM 692 C C . VAL A 1 89 ? 4.324 -6.094 -2.75 1 98.88 89 VAL A C 1
ATOM 694 O O . VAL A 1 89 ? 4.922 -5.508 -3.656 1 98.88 89 VAL A O 1
ATOM 697 N N . PHE A 1 90 ? 3.07 -6.449 -2.912 1 98.81 90 PHE A N 1
ATOM 698 C CA . PHE A 1 90 ? 2.174 -5.961 -3.951 1 98.81 90 PHE A CA 1
ATOM 699 C C . PHE A 1 90 ? 1.223 -4.906 -3.395 1 98.81 90 PHE A C 1
ATOM 701 O O . PHE A 1 90 ? 0.583 -5.125 -2.363 1 98.81 90 PHE A O 1
ATOM 708 N N . VAL A 1 91 ? 1.128 -3.758 -3.973 1 98.31 91 VAL A N 1
ATOM 709 C CA . VAL A 1 91 ? 0.264 -2.662 -3.547 1 98.31 91 VAL A CA 1
ATOM 710 C C . VAL A 1 91 ? -0.67 -2.266 -4.688 1 98.31 91 VAL A C 1
ATOM 712 O O . VAL A 1 91 ? -0.218 -1.778 -5.727 1 98.31 91 VAL A O 1
ATOM 715 N N . SER A 1 92 ? -1.963 -2.422 -4.492 1 97.94 92 SER A N 1
ATOM 716 C CA . SER A 1 92 ? -2.934 -2.027 -5.508 1 97.94 92 SER A CA 1
ATOM 717 C C . SER A 1 92 ? -3.441 -0.61 -5.266 1 97.94 92 SER A C 1
ATOM 719 O O . SER A 1 92 ? -3.732 -0.235 -4.129 1 97.94 92 SER A O 1
ATOM 721 N N . THR A 1 93 ? -3.467 0.192 -6.227 1 96.56 93 THR A N 1
ATOM 722 C CA . THR A 1 93 ? -4.059 1.521 -6.133 1 96.56 93 THR A CA 1
ATOM 723 C C . THR A 1 93 ? -5.449 1.539 -6.758 1 96.56 93 THR A C 1
ATOM 725 O O . THR A 1 93 ? -6.004 2.607 -7.031 1 96.56 93 THR A O 1
ATOM 728 N N . LEU A 1 94 ? -5.934 0.417 -7.141 1 88.94 94 LEU A N 1
ATOM 729 C CA . LEU A 1 94 ? -7.184 0.29 -7.883 1 88.94 94 LEU A CA 1
ATOM 730 C C . LEU A 1 94 ? -8.344 -0.01 -6.941 1 88.94 94 LEU A C 1
ATOM 732 O O . LEU A 1 94 ? -9.508 0.157 -7.312 1 88.94 94 LEU A O 1
ATOM 736 N N . HIS A 1 95 ? -7.902 -0.586 -5.734 1 73.69 95 HIS A N 1
ATOM 737 C CA . HIS A 1 95 ? -8.969 -1.065 -4.867 1 73.69 95 HIS A CA 1
ATOM 738 C C . HIS A 1 95 ? -9.094 -0.197 -3.617 1 73.69 95 HIS A C 1
ATOM 740 O O . HIS A 1 95 ? -8.227 0.636 -3.346 1 73.69 95 HIS A O 1
ATOM 746 N N . GLY A 1 96 ? -10.078 -0.024 -2.695 1 61.84 96 GLY A N 1
ATOM 747 C CA . GLY A 1 96 ? -10.164 0.647 -1.409 1 61.84 96 GLY A CA 1
ATOM 748 C C . GLY A 1 96 ? -11.578 0.695 -0.859 1 61.84 96 GLY A C 1
ATOM 749 O O . GLY A 1 96 ? -11.781 0.929 0.334 1 61.84 96 GLY A O 1
ATOM 750 N N . GLY A 1 97 ? -12.43 0.818 -1.767 1 46.22 97 GLY A N 1
ATOM 751 C CA . GLY A 1 97 ? -13.727 0.858 -1.098 1 46.22 97 GLY A CA 1
ATOM 752 C C . GLY A 1 97 ? -14.273 -0.519 -0.77 1 46.22 97 GLY A C 1
ATOM 753 O O . GLY A 1 97 ? -13.797 -1.523 -1.307 1 46.22 97 GLY A O 1
ATOM 754 N N . MET B 1 1 ? -4.902 9.758 21.125 1 83.31 1 MET B N 1
ATOM 755 C CA . MET B 1 1 ? -5.375 8.852 20.094 1 83.31 1 MET B CA 1
ATOM 756 C C . MET B 1 1 ? -4.281 8.586 19.062 1 83.31 1 MET B C 1
ATOM 758 O O . MET B 1 1 ? -3.631 9.516 18.578 1 83.31 1 MET B O 1
ATOM 762 N N . ALA B 1 2 ? -4.02 7.289 18.797 1 96.44 2 ALA B N 1
ATOM 763 C CA . ALA B 1 2 ? -2.789 7.023 18.047 1 96.44 2 ALA B CA 1
ATOM 764 C C . ALA B 1 2 ? -3.092 6.41 16.688 1 96.44 2 ALA B C 1
ATOM 766 O O . ALA B 1 2 ? -4.098 5.715 16.516 1 96.44 2 ALA B O 1
ATOM 767 N N . ILE B 1 3 ? -2.387 6.82 15.672 1 98.56 3 ILE B N 1
ATOM 768 C CA . ILE B 1 3 ? -2.412 6.199 14.352 1 98.56 3 ILE B CA 1
ATOM 769 C C . ILE B 1 3 ? -1.069 5.527 14.07 1 98.56 3 ILE B C 1
ATOM 771 O O . ILE B 1 3 ? -0.065 5.848 14.711 1 98.56 3 ILE B O 1
ATOM 775 N N . LYS B 1 4 ? -1.079 4.621 13.203 1 98.62 4 LYS B N 1
ATOM 776 C CA . LYS B 1 4 ? 0.132 3.938 12.766 1 98.62 4 LYS B CA 1
ATOM 777 C C . LYS B 1 4 ? 0.537 4.387 11.359 1 98.62 4 LYS B C 1
ATOM 779 O O . LYS B 1 4 ? -0.312 4.523 10.477 1 98.62 4 LYS B O 1
ATOM 784 N N . VAL B 1 5 ? 1.829 4.598 11.164 1 98.88 5 VAL B N 1
ATOM 785 C CA . VAL B 1 5 ? 2.383 4.984 9.867 1 98.88 5 VAL B CA 1
ATOM 786 C C . VAL B 1 5 ? 3.449 3.979 9.445 1 98.88 5 VAL B C 1
ATOM 788 O O . VAL B 1 5 ? 4.328 3.621 10.234 1 98.88 5 VAL B O 1
ATOM 791 N N . GLU B 1 6 ? 3.355 3.48 8.273 1 98.88 6 GLU B N 1
ATOM 792 C CA . GLU B 1 6 ? 4.371 2.609 7.688 1 98.88 6 GLU B CA 1
ATOM 793 C C . GLU B 1 6 ? 5.035 3.27 6.48 1 98.88 6 GLU B C 1
ATOM 795 O O . GLU B 1 6 ? 4.367 3.926 5.68 1 98.88 6 GLU B O 1
ATOM 800 N N . LEU B 1 7 ? 6.332 3.082 6.395 1 98.69 7 LEU B N 1
ATOM 801 C CA . LEU B 1 7 ? 7.148 3.65 5.328 1 98.69 7 LEU B CA 1
ATOM 802 C C . LEU B 1 7 ? 7.812 2.549 4.508 1 98.69 7 LEU B C 1
ATOM 804 O O . LEU B 1 7 ? 8.633 1.792 5.027 1 98.69 7 LEU B O 1
ATOM 808 N N . LEU B 1 8 ? 7.406 2.471 3.172 1 98.12 8 LEU B N 1
ATOM 809 C CA . LEU B 1 8 ? 7.906 1.44 2.268 1 98.12 8 LEU B CA 1
ATOM 810 C C . LEU B 1 8 ? 8.578 2.066 1.05 1 98.12 8 LEU B C 1
ATOM 812 O O . LEU B 1 8 ? 8.516 3.283 0.857 1 98.12 8 LEU B O 1
ATOM 816 N N . GLY B 1 9 ? 9.359 1.168 0.304 1 97.81 9 GLY B N 1
ATOM 817 C CA . GLY B 1 9 ? 10.008 1.632 -0.912 1 97.81 9 GLY B CA 1
ATOM 818 C C . GLY B 1 9 ? 11.234 2.484 -0.646 1 97.81 9 GLY B C 1
ATOM 819 O O . GLY B 1 9 ? 11.484 3.455 -1.363 1 97.81 9 GLY B O 1
ATOM 820 N N . GLY B 1 10 ? 11.852 2.227 0.484 1 96.94 10 GLY B N 1
ATOM 821 C CA . GLY B 1 10 ? 13.078 2.932 0.813 1 96.94 10 GLY B CA 1
ATOM 822 C C . GLY B 1 10 ? 12.836 4.246 1.533 1 96.94 10 GLY B C 1
ATOM 823 O O . GLY B 1 10 ? 13.789 4.965 1.855 1 96.94 10 GLY B O 1
ATOM 824 N N . LEU B 1 11 ? 11.586 4.625 1.813 1 97.62 11 LEU B N 1
ATOM 825 C CA . LEU B 1 11 ? 11.281 5.891 2.469 1 97.62 11 LEU B CA 1
ATOM 826 C C . LEU B 1 11 ? 11.859 5.926 3.879 1 97.62 11 LEU B C 1
ATOM 828 O O . LEU B 1 11 ? 12.062 7.004 4.441 1 97.62 11 LEU B O 1
ATOM 832 N N . ASP B 1 12 ? 12.07 4.707 4.488 1 97.44 12 ASP B N 1
ATOM 833 C CA . ASP B 1 12 ? 12.633 4.633 5.832 1 97.44 12 ASP B CA 1
ATOM 834 C C . ASP B 1 12 ? 13.969 5.371 5.91 1 97.44 12 ASP B C 1
ATOM 836 O O . ASP B 1 12 ? 14.328 5.906 6.961 1 97.44 12 ASP B O 1
ATOM 840 N N . LEU B 1 13 ? 14.68 5.457 4.754 1 96.12 13 LEU B N 1
ATOM 841 C CA . LEU B 1 13 ? 15.984 6.117 4.699 1 96.12 13 LEU B CA 1
ATOM 842 C C . LEU B 1 13 ? 15.852 7.598 5.039 1 96.12 13 LEU B C 1
ATOM 844 O O . LEU B 1 13 ? 16.812 8.219 5.512 1 96.12 13 LEU B O 1
ATOM 848 N N . LEU B 1 14 ? 14.672 8.188 4.789 1 97.31 14 LEU B N 1
ATOM 849 C CA . LEU B 1 14 ? 14.438 9.594 5.098 1 97.31 14 LEU B CA 1
ATOM 850 C C . LEU B 1 14 ? 14.047 9.773 6.562 1 97.31 14 LEU B C 1
ATOM 852 O O . LEU B 1 14 ? 14.07 10.891 7.082 1 97.31 14 LEU B O 1
ATOM 856 N N . PHE B 1 15 ? 13.688 8.664 7.27 1 97.75 15 PHE B N 1
ATOM 857 C CA . PHE B 1 15 ? 13.094 8.734 8.602 1 97.75 15 PHE B CA 1
ATOM 858 C C . PHE B 1 15 ? 13.906 7.91 9.594 1 97.75 15 PHE B C 1
ATOM 860 O O . PHE B 1 15 ? 13.336 7.137 10.375 1 97.75 15 PHE B O 1
ATOM 867 N N . ASN B 1 16 ? 15.258 8.148 9.602 1 96.75 16 ASN B N 1
ATOM 868 C CA . ASN B 1 16 ? 16.172 7.504 10.531 1 96.75 16 ASN B CA 1
ATOM 869 C C . ASN B 1 16 ? 16.016 5.984 10.508 1 96.75 16 ASN B C 1
ATOM 871 O O . ASN B 1 16 ? 16.031 5.344 11.562 1 96.75 16 ASN B O 1
ATOM 875 N N . LYS B 1 17 ? 15.664 5.434 9.344 1 96.12 17 LYS B N 1
ATOM 876 C CA . LYS B 1 17 ? 15.57 4.012 9.031 1 96.12 17 LYS B CA 1
ATOM 877 C C . LYS B 1 17 ? 14.398 3.363 9.758 1 96.12 17 LYS B C 1
ATOM 879 O O . LYS B 1 17 ? 14.359 2.143 9.93 1 96.12 17 LYS B O 1
ATOM 884 N N . GLN B 1 18 ? 13.484 4.281 10.242 1 97.69 18 GLN B N 1
ATOM 885 C CA . GLN B 1 18 ? 12.258 3.734 10.82 1 97.69 18 GLN B CA 1
ATOM 886 C C . GLN B 1 18 ? 11.289 3.283 9.727 1 97.69 18 GLN B C 1
ATOM 888 O O . GLN B 1 18 ? 10.945 4.062 8.836 1 97.69 18 GLN B O 1
ATOM 893 N N . LYS B 1 19 ? 10.844 2.033 9.836 1 97.31 19 LYS B N 1
ATOM 894 C CA . LYS B 1 19 ? 9.906 1.497 8.852 1 97.31 19 LYS B CA 1
ATOM 895 C C . LYS B 1 19 ? 8.461 1.741 9.266 1 97.31 19 LYS B C 1
ATOM 897 O O . LYS B 1 19 ? 7.551 1.675 8.445 1 97.31 19 LYS B O 1
ATOM 902 N N . ALA B 1 20 ? 8.266 1.981 10.57 1 98.56 20 ALA B N 1
ATOM 903 C CA . ALA B 1 20 ? 6.93 2.252 11.102 1 98.56 20 ALA B CA 1
ATOM 904 C C . ALA B 1 20 ? 6.996 3.227 12.273 1 98.56 20 ALA B C 1
ATOM 906 O O . ALA B 1 20 ? 8 3.281 12.992 1 98.56 20 ALA B O 1
ATOM 907 N N . LEU B 1 21 ? 5.953 4.008 12.438 1 98.25 21 LEU B N 1
ATOM 908 C CA . LEU B 1 21 ? 5.793 4.949 13.539 1 98.25 21 LEU B CA 1
ATOM 909 C C . LEU B 1 21 ? 4.395 4.855 14.141 1 98.25 21 LEU B C 1
ATOM 911 O O . LEU B 1 21 ? 3.43 4.566 13.43 1 98.25 21 LEU B O 1
ATOM 915 N N . SER B 1 22 ? 4.242 4.969 15.414 1 98.12 22 SER B N 1
ATOM 916 C CA . SER B 1 22 ? 2.982 5.23 16.094 1 98.12 22 SER B CA 1
ATOM 917 C C . SER B 1 22 ? 2.877 6.691 16.531 1 98.12 22 SER B C 1
ATOM 919 O O . SER B 1 22 ? 3.721 7.184 17.281 1 98.12 22 SER B O 1
ATOM 921 N N . LEU B 1 23 ? 1.928 7.438 16 1 97.88 23 LEU B N 1
ATOM 922 C CA . LEU B 1 23 ? 1.809 8.875 16.234 1 97.88 23 LEU B CA 1
ATOM 923 C C . LEU B 1 23 ? 0.489 9.203 16.938 1 97.88 23 LEU B C 1
ATOM 925 O O . LEU B 1 23 ? -0.548 8.625 16.609 1 97.88 23 LEU B O 1
ATOM 929 N N . SER B 1 24 ? 0.575 10.148 17.828 1 97.38 24 SER B N 1
ATOM 930 C CA . SER B 1 24 ? -0.649 10.695 18.406 1 97.38 24 SER B CA 1
ATOM 931 C C . SER B 1 24 ? -1.266 11.758 17.484 1 97.38 24 SER B C 1
ATOM 933 O O . SER B 1 24 ? -0.569 12.656 17.016 1 97.38 24 SER B O 1
ATOM 935 N N . LEU B 1 25 ? -2.549 11.641 17.281 1 96.25 25 LEU B N 1
ATOM 936 C CA . LEU B 1 25 ? -3.238 12.625 16.453 1 96.25 25 LEU B CA 1
ATOM 937 C C . LEU B 1 25 ? -3.107 14.023 17.062 1 96.25 25 LEU B C 1
ATOM 939 O O . LEU B 1 25 ? -3.119 15.016 16.328 1 96.25 25 LEU B O 1
ATOM 943 N N . SER B 1 26 ? -2.93 14.094 18.328 1 93.5 26 SER B N 1
ATOM 944 C CA . SER B 1 26 ? -2.814 15.383 19 1 93.5 26 SER B CA 1
ATOM 945 C C . SER B 1 26 ? -1.525 16.094 18.609 1 93.5 26 SER B C 1
ATOM 947 O O . SER B 1 26 ? -1.404 17.312 18.797 1 93.5 26 SER B O 1
ATOM 949 N N . ASN B 1 27 ? -0.538 15.32 18.156 1 92.62 27 ASN B N 1
ATOM 950 C CA . ASN B 1 27 ? 0.739 15.898 17.75 1 92.62 27 ASN B CA 1
ATOM 951 C C . ASN B 1 27 ? 0.649 16.547 16.375 1 92.62 27 ASN B C 1
ATOM 953 O O . ASN B 1 27 ? 1.569 17.25 15.953 1 92.62 27 ASN B O 1
ATOM 957 N N . LEU B 1 28 ? -0.587 16.25 15.883 1 93.12 28 LEU B N 1
ATOM 958 C CA . LEU B 1 28 ? -0.755 16.766 14.531 1 93.12 28 LEU B CA 1
ATOM 959 C C . LEU B 1 28 ? -1.523 18.078 14.539 1 93.12 28 LEU B C 1
ATOM 961 O O . LEU B 1 28 ? -2.256 18.375 15.492 1 93.12 28 LEU B O 1
ATOM 965 N N . GLY B 1 29 ? -1.251 19.172 13.719 1 89.94 29 GLY B N 1
ATOM 966 C CA . GLY B 1 29 ? -1.964 20.438 13.633 1 89.94 29 GLY B CA 1
ATOM 967 C C . GLY B 1 29 ? -3.461 20.266 13.453 1 89.94 29 GLY B C 1
ATOM 968 O O . GLY B 1 29 ? -4.246 21.094 13.906 1 89.94 29 GLY B O 1
ATOM 969 N N . SER B 1 30 ? -3.9 19.234 12.836 1 96.56 30 SER B N 1
ATOM 970 C CA . SER B 1 30 ? -5.281 18.812 12.633 1 96.56 30 SER B CA 1
ATOM 971 C C . SER B 1 30 ? -5.367 17.297 12.422 1 96.56 30 SER B C 1
ATOM 973 O O . SER B 1 30 ? -4.34 16.625 12.352 1 96.56 30 SER B O 1
ATOM 975 N N . THR B 1 31 ? -6.574 16.859 12.344 1 97.06 31 THR B N 1
ATOM 976 C C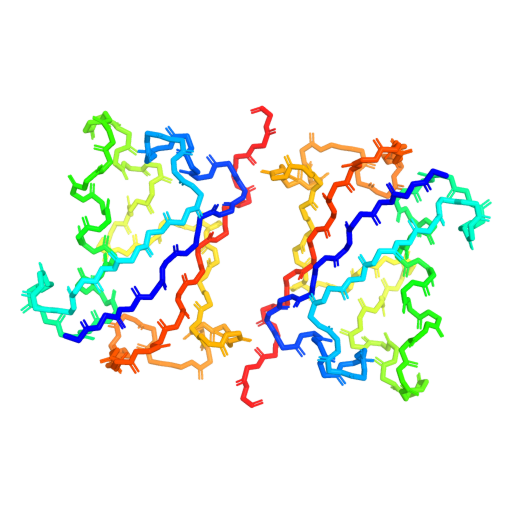A . THR B 1 31 ? -6.75 15.422 12.133 1 97.06 31 THR B CA 1
ATOM 977 C C . THR B 1 31 ? -6.746 15.086 10.648 1 97.06 31 THR B C 1
ATOM 979 O O . THR B 1 31 ? -6.973 13.938 10.266 1 97.06 31 THR B O 1
ATOM 982 N N . LYS B 1 32 ? -6.547 16.094 9.812 1 98.06 32 LYS B N 1
ATOM 983 C CA . LYS B 1 32 ? -6.566 15.859 8.375 1 98.06 32 LYS B CA 1
ATOM 984 C C . LYS B 1 32 ? -5.297 15.141 7.914 1 98.06 32 LYS B C 1
ATOM 986 O O . LYS B 1 32 ? -4.215 15.383 8.453 1 98.06 32 LYS B O 1
ATOM 991 N N . LEU B 1 33 ? -5.41 14.32 6.895 1 98.56 33 LEU B N 1
ATOM 992 C CA . LEU B 1 33 ? -4.273 13.602 6.336 1 98.56 33 LEU B CA 1
ATOM 993 C C . LEU B 1 33 ? -3.201 14.57 5.848 1 98.56 33 LEU B C 1
ATOM 995 O O . LEU B 1 33 ? -2.008 14.281 5.957 1 98.56 33 LEU B O 1
ATOM 999 N N . GLY B 1 34 ? -3.67 15.719 5.34 1 98.44 34 GLY B N 1
ATOM 1000 C CA . GLY B 1 34 ? -2.709 16.734 4.953 1 98.44 34 GLY B CA 1
ATOM 1001 C C . GLY B 1 34 ? -1.794 17.156 6.09 1 98.44 34 GLY B C 1
ATOM 1002 O O . GLY B 1 34 ? -0.604 17.391 5.879 1 98.44 34 GLY B O 1
ATOM 1003 N N . SER B 1 35 ? -2.332 17.266 7.281 1 98.38 35 SER B N 1
ATOM 1004 C CA . SER B 1 35 ? -1.53 17.641 8.445 1 98.38 35 SER B CA 1
ATOM 1005 C C . SER B 1 35 ? -0.527 16.547 8.797 1 98.38 35 SER B C 1
ATOM 1007 O O . SER B 1 35 ? 0.577 16.844 9.266 1 98.38 35 SER B O 1
ATOM 1009 N N . LEU B 1 36 ? -0.905 15.258 8.617 1 98.56 36 LEU B N 1
ATOM 1010 C CA . LEU B 1 36 ? 0.052 14.172 8.797 1 98.56 36 LEU B CA 1
ATOM 1011 C C . LEU B 1 36 ? 1.218 14.305 7.824 1 98.56 36 LEU B C 1
ATOM 1013 O O . LEU B 1 36 ? 2.379 14.164 8.219 1 98.56 36 LEU B O 1
ATOM 1017 N N . ILE B 1 37 ? 0.929 14.609 6.504 1 98.62 37 ILE B N 1
ATOM 1018 C CA . ILE B 1 37 ? 1.959 14.75 5.48 1 98.62 37 ILE B CA 1
ATOM 1019 C C . ILE B 1 37 ? 2.916 15.875 5.867 1 98.62 37 ILE B C 1
ATOM 1021 O O . ILE B 1 37 ? 4.137 15.719 5.789 1 98.62 37 ILE B O 1
ATOM 1025 N N . ASP B 1 38 ? 2.279 16.984 6.422 1 97.94 38 ASP B N 1
ATOM 1026 C CA . ASP B 1 38 ? 3.1 18.094 6.887 1 97.94 38 ASP B CA 1
ATOM 1027 C C . ASP B 1 38 ? 4.004 17.672 8.039 1 97.94 38 ASP B C 1
ATOM 1029 O O . ASP B 1 38 ? 5.191 18 8.062 1 97.94 38 ASP B O 1
ATOM 1033 N N . TYR B 1 39 ? 3.459 16.969 8.961 1 98.31 39 TYR B N 1
ATOM 1034 C CA . TYR B 1 39 ? 4.203 16.516 10.125 1 98.31 39 TYR B CA 1
ATOM 1035 C C . TYR B 1 39 ? 5.348 15.594 9.719 1 98.31 39 TYR B C 1
ATOM 1037 O O . TYR B 1 39 ? 6.484 15.766 10.172 1 98.31 39 TYR B O 1
ATOM 1045 N N . MET B 1 40 ? 5.129 14.633 8.828 1 98.31 40 MET B N 1
ATOM 1046 C CA . MET B 1 40 ? 6.148 13.703 8.352 1 98.31 40 MET B CA 1
ATOM 1047 C C . MET B 1 40 ? 7.297 14.445 7.688 1 98.31 40 MET B C 1
ATOM 1049 O O . MET B 1 40 ? 8.469 14.133 7.922 1 98.31 40 MET B O 1
ATOM 1053 N N . ALA B 1 41 ? 6.902 15.445 6.84 1 97.69 41 ALA B N 1
ATOM 1054 C CA . ALA B 1 41 ? 7.938 16.234 6.191 1 97.69 41 ALA B CA 1
ATOM 1055 C C . ALA B 1 41 ? 8.836 16.922 7.223 1 97.69 41 ALA B C 1
ATOM 1057 O O . ALA B 1 41 ? 10.047 17.031 7.023 1 97.69 41 ALA B O 1
ATOM 1058 N N . GLN B 1 42 ? 8.258 17.297 8.336 1 96.31 42 GLN B N 1
ATOM 1059 C CA . GLN B 1 42 ? 8.984 18.047 9.352 1 96.31 42 GLN B CA 1
ATOM 1060 C C . GLN B 1 42 ? 9.961 17.156 10.109 1 96.31 42 GLN B C 1
ATOM 1062 O O . GLN B 1 42 ? 10.992 17.625 10.594 1 96.31 42 GLN B O 1
ATOM 1067 N N . ILE B 1 43 ? 9.734 15.852 10.18 1 97.12 43 ILE B N 1
ATOM 1068 C CA . ILE B 1 43 ? 10.57 15.008 11.023 1 97.12 43 ILE B CA 1
ATOM 1069 C C . ILE B 1 43 ? 11.594 14.266 10.164 1 97.12 43 ILE B C 1
ATOM 1071 O O . ILE B 1 43 ? 12.336 13.422 10.664 1 97.12 43 ILE B O 1
ATOM 1075 N N . ILE B 1 44 ? 11.664 14.547 8.844 1 97.75 44 ILE B N 1
ATOM 1076 C CA . ILE B 1 44 ? 12.711 14.008 7.98 1 97.75 44 ILE B CA 1
ATOM 1077 C C . ILE B 1 44 ? 14.086 14.352 8.555 1 97.75 44 ILE B C 1
ATOM 1079 O O . ILE B 1 44 ? 14.312 15.484 8.992 1 97.75 44 ILE B O 1
ATOM 1083 N N . GLU B 1 45 ? 14.945 13.352 8.562 1 96.56 45 GLU B N 1
ATOM 1084 C CA . GLU B 1 45 ? 16.234 13.445 9.242 1 96.56 45 GLU B CA 1
ATOM 1085 C C . GLU B 1 45 ? 17.062 14.602 8.695 1 96.56 45 GLU B C 1
ATOM 1087 O O . GLU B 1 45 ? 17.578 15.422 9.469 1 96.56 45 GLU B O 1
ATOM 1092 N N . LYS B 1 46 ? 17.328 14.688 7.414 1 97.06 46 LYS B N 1
ATOM 1093 C CA . LYS B 1 46 ? 18.062 15.766 6.758 1 97.06 46 LYS B CA 1
ATOM 1094 C C . LYS B 1 46 ? 17.109 16.734 6.066 1 97.06 46 LYS B C 1
ATOM 1096 O O . LYS B 1 46 ? 16.531 16.422 5.031 1 97.06 46 LYS B O 1
ATOM 1101 N N . PRO B 1 47 ? 16.953 17.938 6.66 1 96.12 47 PRO B N 1
ATOM 1102 C CA . PRO B 1 47 ? 16 18.906 6.113 1 96.12 47 PRO B CA 1
ATOM 1103 C C . PRO B 1 47 ? 16.156 19.094 4.605 1 96.12 47 PRO B C 1
ATOM 1105 O O . PRO B 1 47 ? 15.172 19.359 3.908 1 96.12 47 PRO B O 1
ATOM 1108 N N . SER B 1 48 ? 17.344 18.906 4.082 1 96.88 48 SER B N 1
ATOM 1109 C CA . SER B 1 48 ? 17.609 19.094 2.66 1 96.88 48 SER B CA 1
ATOM 1110 C C . SER B 1 48 ? 16.938 18 1.828 1 96.88 48 SER B C 1
ATOM 1112 O O . SER B 1 48 ? 16.844 18.109 0.604 1 96.88 48 SER B O 1
ATOM 1114 N N . GLN B 1 49 ? 16.422 16.953 2.475 1 96.5 49 GLN B N 1
ATOM 1115 C CA . GLN B 1 49 ? 15.82 15.836 1.759 1 96.5 49 GLN B CA 1
ATOM 1116 C C . GLN B 1 49 ? 14.297 15.898 1.812 1 96.5 49 GLN B C 1
ATOM 1118 O O . GLN B 1 49 ? 13.617 14.984 1.353 1 96.5 49 GLN B O 1
ATOM 1123 N N . LYS B 1 50 ? 13.758 17.062 2.295 1 96.38 50 LYS B N 1
ATOM 1124 C CA . LYS B 1 50 ? 12.312 17.203 2.434 1 96.38 50 LYS B CA 1
ATOM 1125 C C . LYS B 1 50 ? 11.617 17.078 1.081 1 96.38 50 LYS B C 1
ATOM 1127 O O . LYS B 1 50 ? 10.539 16.484 0.979 1 96.38 50 LYS B O 1
ATOM 1132 N N . ASP B 1 51 ? 12.273 17.594 0.055 1 95.19 51 ASP B N 1
ATOM 1133 C CA . ASP B 1 51 ? 11.664 17.625 -1.271 1 95.19 51 ASP B CA 1
ATOM 1134 C C . ASP B 1 51 ? 11.594 16.234 -1.88 1 95.19 51 ASP B C 1
ATOM 1136 O O . ASP B 1 51 ? 10.938 16.031 -2.902 1 95.19 51 ASP B O 1
ATOM 1140 N N . LEU B 1 52 ? 12.273 15.219 -1.316 1 95.75 52 LEU B N 1
ATOM 1141 C CA . LEU B 1 52 ? 12.18 13.836 -1.76 1 95.75 52 LEU B CA 1
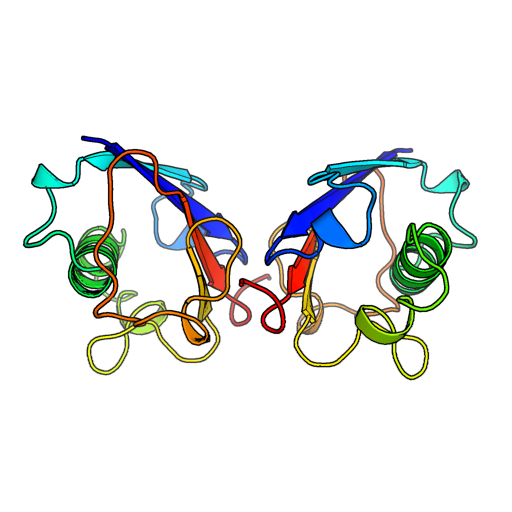ATOM 1142 C C . LEU B 1 52 ? 10.867 13.211 -1.31 1 95.75 52 LEU B C 1
ATOM 1144 O O . LEU B 1 52 ? 10.477 12.148 -1.804 1 95.75 52 LEU B O 1
ATOM 1148 N N . PHE B 1 53 ? 10.172 13.93 -0.39 1 97.69 53 PHE B N 1
ATOM 1149 C CA . PHE B 1 53 ? 8.93 13.398 0.169 1 97.69 53 PHE B CA 1
ATOM 1150 C C . PHE B 1 53 ? 7.75 14.289 -0.19 1 97.69 53 PHE B C 1
ATOM 1152 O O . PHE B 1 53 ? 6.684 13.797 -0.559 1 97.69 53 PHE B O 1
ATOM 1159 N N . ILE B 1 54 ? 7.945 15.648 -0.096 1 98 54 ILE B N 1
ATOM 1160 C CA . ILE B 1 54 ? 6.832 16.594 -0.231 1 98 54 ILE B CA 1
ATOM 1161 C C . ILE B 1 54 ? 7.109 17.547 -1.382 1 98 54 ILE B C 1
ATOM 1163 O O . ILE B 1 54 ? 8.25 17.984 -1.574 1 98 54 ILE B O 1
ATOM 1167 N N . LEU B 1 55 ? 6.168 17.844 -2.17 1 96.88 55 LEU B N 1
ATOM 1168 C CA . LEU B 1 55 ? 6.168 18.812 -3.26 1 96.88 55 LEU B CA 1
ATOM 1169 C C . LEU B 1 55 ? 4.809 19.484 -3.393 1 96.88 55 LEU B C 1
ATOM 1171 O O . LEU B 1 55 ? 3.777 18.797 -3.434 1 96.88 55 LEU B O 1
ATOM 1175 N N . ASN B 1 56 ? 4.766 20.828 -3.381 1 95.75 56 ASN B N 1
ATOM 1176 C CA . ASN B 1 56 ? 3.555 21.625 -3.557 1 95.75 56 ASN B CA 1
ATOM 1177 C C . ASN B 1 56 ? 2.504 21.297 -2.502 1 95.75 56 ASN B C 1
ATOM 1179 O O . ASN B 1 56 ? 1.332 21.094 -2.828 1 95.75 56 ASN B O 1
ATOM 1183 N N . GLY B 1 57 ? 2.939 21.094 -1.284 1 95.12 57 GLY B N 1
ATOM 1184 C CA . GLY B 1 57 ? 2.045 20.969 -0.144 1 95.12 57 GLY B CA 1
ATOM 1185 C C . GLY B 1 57 ? 1.517 19.547 0.044 1 95.12 57 GLY B C 1
ATOM 1186 O O . GLY B 1 57 ? 0.656 19.312 0.895 1 95.12 57 GLY B O 1
ATOM 1187 N N . THR B 1 58 ? 1.954 18.578 -0.786 1 98 58 THR B N 1
ATOM 1188 C CA . THR B 1 58 ? 1.528 17.188 -0.661 1 98 58 THR B CA 1
ATOM 1189 C C . THR B 1 58 ? 2.664 16.234 -1.03 1 98 58 THR B C 1
ATOM 1191 O O . THR B 1 58 ? 3.771 16.672 -1.344 1 98 58 THR B O 1
ATOM 1194 N N . VAL B 1 59 ? 2.475 14.906 -0.807 1 98.31 59 VAL B N 1
ATOM 1195 C CA . VAL B 1 59 ? 3.512 13.938 -1.145 1 98.31 59 VAL B CA 1
ATOM 1196 C C . VAL B 1 59 ? 3.898 14.086 -2.613 1 98.31 59 VAL B C 1
ATOM 1198 O O . VAL B 1 59 ? 3.049 14.375 -3.459 1 98.31 59 VAL B O 1
ATOM 1201 N N . ARG B 1 60 ? 5.188 13.898 -2.857 1 97 60 ARG B N 1
ATOM 1202 C CA . ARG B 1 60 ? 5.688 14 -4.223 1 97 60 ARG B CA 1
ATOM 1203 C C . ARG B 1 60 ? 5.098 12.906 -5.105 1 97 60 ARG B C 1
ATOM 1205 O O . ARG B 1 60 ? 4.805 11.805 -4.629 1 97 60 ARG B O 1
ATOM 1212 N N . PRO B 1 61 ? 4.922 13.25 -6.484 1 96.31 61 PRO B N 1
ATOM 1213 C CA . PRO B 1 61 ? 4.547 12.188 -7.418 1 96.31 61 PRO B CA 1
ATOM 1214 C C . PRO B 1 61 ? 5.43 10.953 -7.285 1 96.31 61 PRO B C 1
ATOM 1216 O O . PRO B 1 61 ? 6.645 11.07 -7.125 1 96.31 61 PRO B O 1
ATOM 1219 N N . GLY B 1 62 ? 4.887 9.789 -7.32 1 96.19 62 GLY B N 1
ATOM 1220 C CA . GLY B 1 62 ? 5.609 8.539 -7.156 1 96.19 62 GLY B CA 1
ATOM 1221 C C . GLY B 1 62 ? 5.434 7.922 -5.781 1 96.19 62 GLY B C 1
ATOM 1222 O O . GLY B 1 62 ? 5.781 6.758 -5.57 1 96.19 62 GLY B O 1
ATOM 1223 N N . ILE B 1 63 ? 4.93 8.664 -4.887 1 97.94 63 ILE B N 1
ATOM 1224 C CA . ILE B 1 63 ? 4.617 8.125 -3.564 1 97.94 63 ILE B CA 1
ATOM 1225 C C . ILE B 1 63 ? 3.125 7.816 -3.475 1 97.94 63 ILE B C 1
ATOM 1227 O O . ILE B 1 63 ? 2.287 8.695 -3.68 1 97.94 63 ILE B O 1
ATOM 1231 N N . ILE B 1 64 ? 2.766 6.586 -3.119 1 98 64 ILE B N 1
ATOM 1232 C CA . ILE B 1 64 ? 1.404 6.094 -2.938 1 98 64 ILE B CA 1
ATOM 1233 C C . ILE B 1 64 ? 1.021 6.172 -1.46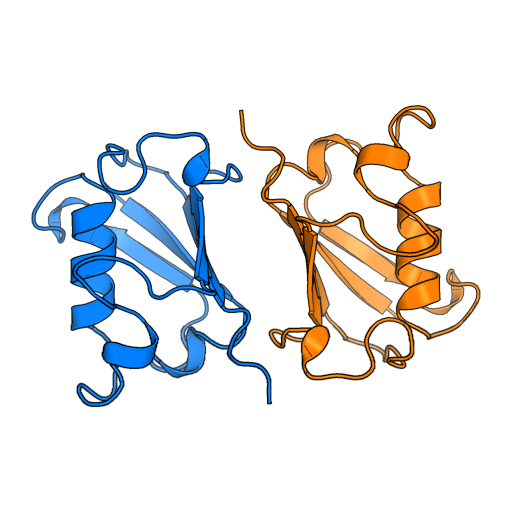2 1 98 64 ILE B C 1
ATOM 1235 O O . ILE B 1 64 ? 1.8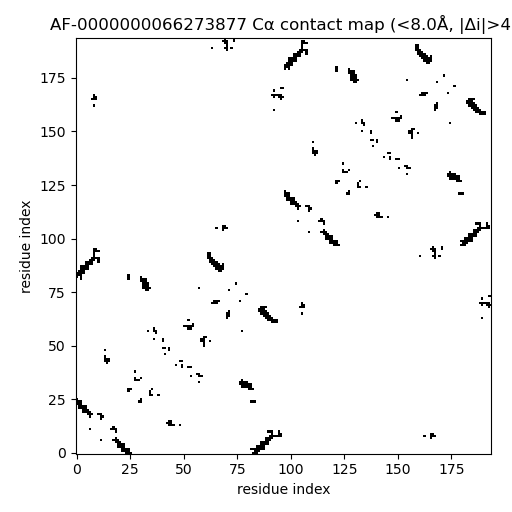36 5.875 -0.585 1 98 64 ILE B O 1
ATOM 1239 N N . VAL B 1 65 ? -0.149 6.57 -1.241 1 98.69 65 VAL B N 1
ATOM 1240 C CA . VAL B 1 65 ? -0.642 6.664 0.13 1 98.69 65 VAL B CA 1
ATOM 1241 C C . VAL B 1 65 ? -1.854 5.75 0.307 1 98.69 65 VAL B C 1
ATOM 1243 O O . VAL B 1 65 ? -2.814 5.828 -0.463 1 98.69 65 VAL B O 1
ATOM 1246 N N . LEU B 1 66 ? -1.796 4.883 1.288 1 98.56 66 LEU B N 1
ATOM 1247 C CA . LEU B 1 66 ? -2.932 4.051 1.67 1 98.56 66 LEU B CA 1
ATOM 1248 C C . LEU B 1 66 ? -3.426 4.414 3.066 1 98.56 66 LEU B C 1
ATOM 1250 O O . LEU B 1 66 ? -2.623 4.645 3.975 1 98.56 66 LEU B O 1
ATOM 1254 N N . VAL B 1 67 ? -4.75 4.547 3.195 1 98.31 67 VAL B N 1
ATOM 1255 C CA . VAL B 1 67 ? -5.387 4.668 4.504 1 98.31 67 VAL B CA 1
ATOM 1256 C C . VAL B 1 67 ? -6.266 3.451 4.766 1 98.31 67 VAL B C 1
ATOM 1258 O O . VAL B 1 67 ? -7.254 3.227 4.062 1 98.31 67 VAL B O 1
ATOM 1261 N N . ASN B 1 68 ? -5.902 2.656 5.789 1 97.31 68 ASN B N 1
ATOM 1262 C CA . ASN B 1 68 ? -6.602 1.414 6.098 1 97.31 68 ASN B CA 1
ATOM 1263 C C . ASN B 1 68 ? -6.777 0.543 4.855 1 97.31 68 ASN B C 1
ATOM 1265 O O . ASN B 1 68 ? -7.883 0.084 4.562 1 97.31 68 ASN B O 1
ATOM 1269 N N . ASP B 1 69 ? -5.684 0.373 4.148 1 97.38 69 ASP B N 1
ATOM 1270 C CA . ASP B 1 69 ? -5.535 -0.563 3.037 1 97.38 69 ASP B CA 1
ATOM 1271 C C . ASP B 1 69 ? -6.309 -0.087 1.81 1 97.38 69 ASP B C 1
ATOM 1273 O O . ASP B 1 69 ? -6.57 -0.869 0.892 1 97.38 69 ASP B O 1
ATOM 1277 N N . GLN B 1 70 ? -6.762 1.188 1.844 1 96.62 70 GLN B N 1
ATOM 1278 C CA . GLN B 1 70 ? -7.426 1.791 0.693 1 96.62 70 GLN B CA 1
ATOM 1279 C C . GLN B 1 70 ? -6.617 2.959 0.139 1 96.62 70 GLN B C 1
ATOM 1281 O O . GLN B 1 70 ? -6.094 3.775 0.901 1 96.62 70 GLN B O 1
ATOM 1286 N N . ASP B 1 71 ? -6.457 3.037 -1.206 1 98 71 ASP B N 1
ATOM 1287 C CA . ASP B 1 71 ? -5.793 4.168 -1.846 1 98 71 ASP B CA 1
ATOM 1288 C C . ASP B 1 71 ? -6.488 5.48 -1.497 1 98 71 ASP B C 1
ATOM 1290 O O . ASP B 1 71 ? -7.699 5.621 -1.688 1 98 71 ASP B O 1
ATOM 1294 N N . TRP B 1 72 ? -5.742 6.461 -1.016 1 97.69 72 TRP B N 1
ATOM 1295 C CA . TRP B 1 72 ? -6.336 7.723 -0.594 1 97.69 72 TRP B CA 1
ATOM 1296 C C . TRP B 1 72 ? -6.988 8.438 -1.772 1 97.69 72 TRP B C 1
ATOM 1298 O O . TRP B 1 72 ? -7.816 9.328 -1.584 1 97.69 72 TRP B O 1
ATOM 1308 N N . GLU B 1 73 ? -6.512 8.039 -3.053 1 96.62 73 GLU B N 1
ATOM 1309 C CA . GLU B 1 73 ? -7.137 8.594 -4.25 1 96.62 73 GLU B CA 1
ATOM 1310 C C . GLU B 1 73 ? -8.633 8.281 -4.285 1 96.62 73 GLU B C 1
ATOM 1312 O O . GLU B 1 73 ? -9.398 8.984 -4.945 1 96.62 73 GLU B O 1
ATOM 1317 N N . LEU B 1 74 ? -9.094 7.23 -3.578 1 95.62 74 LEU B N 1
ATOM 1318 C CA . LEU B 1 74 ? -10.492 6.832 -3.539 1 95.62 74 LEU B CA 1
ATOM 1319 C C . LEU B 1 74 ? -11.203 7.461 -2.346 1 95.62 74 LEU B C 1
ATOM 1321 O O . LEU B 1 74 ? -12.383 7.188 -2.105 1 95.62 74 LEU B O 1
ATOM 1325 N N . LEU B 1 75 ? -10.477 8.18 -1.546 1 95.81 75 LEU B N 1
ATOM 1326 C CA . LEU B 1 75 ? -11 8.898 -0.387 1 95.81 75 LEU B CA 1
ATOM 1327 C C . LEU B 1 75 ? -10.93 10.406 -0.603 1 95.81 75 LEU B C 1
ATOM 1329 O O . LEU B 1 75 ? -11.164 10.891 -1.711 1 95.81 75 LEU B O 1
ATOM 1333 N N . GLU B 1 76 ? -10.719 11.234 0.456 1 96.25 76 GLU B N 1
ATOM 1334 C CA . GLU B 1 76 ? -10.68 12.688 0.355 1 96.25 76 GLU B CA 1
ATOM 1335 C C . GLU B 1 76 ? -9.25 13.203 0.326 1 96.25 76 GLU B C 1
ATOM 1337 O O . GLU B 1 76 ? -9 14.383 0.596 1 96.25 76 GLU B O 1
ATOM 1342 N N . LYS B 1 77 ? -8.305 12.352 -0.006 1 97.62 77 LYS B N 1
ATOM 1343 C CA . LYS B 1 77 ? -6.898 12.719 -0.097 1 97.62 77 LYS B CA 1
ATOM 1344 C C . LYS B 1 77 ? -6.461 13.523 1.128 1 97.62 77 LYS B C 1
ATOM 1346 O O . LYS B 1 77 ? -6.59 13.047 2.26 1 97.62 77 LYS B O 1
ATOM 1351 N N . GLU B 1 78 ? -5.945 14.664 0.923 1 98.25 78 GLU B N 1
ATOM 1352 C CA . GLU B 1 78 ? -5.422 15.461 2.029 1 98.25 78 GLU B CA 1
ATOM 1353 C C . GLU B 1 78 ? -6.527 15.828 3.016 1 98.25 78 GLU B C 1
ATOM 1355 O O . GLU B 1 78 ? -6.262 16.062 4.199 1 98.25 78 GLU B O 1
ATOM 1360 N N . GLU B 1 79 ? -7.773 15.805 2.553 1 98.19 79 GLU B N 1
ATOM 1361 C CA . GLU B 1 79 ? -8.891 16.281 3.367 1 98.19 79 GLU B CA 1
ATOM 1362 C C . GLU B 1 79 ? -9.477 15.141 4.203 1 98.19 79 GLU B C 1
ATOM 1364 O O . GLU B 1 79 ? -10.352 15.367 5.039 1 98.19 79 GLU B O 1
ATOM 1369 N N . TYR B 1 80 ? -9.023 13.984 4 1 98.31 80 TYR B N 1
ATOM 1370 C CA . TYR B 1 80 ? -9.484 12.867 4.816 1 98.31 80 TYR B CA 1
ATOM 1371 C C . TYR B 1 80 ? -9.234 13.141 6.297 1 98.31 80 TYR B C 1
ATOM 1373 O O . TYR B 1 80 ? -8.156 13.594 6.68 1 98.31 80 TYR B O 1
ATOM 1381 N N . ASN B 1 81 ? -10.234 12.828 7.152 1 98.31 81 ASN B N 1
ATOM 1382 C CA . ASN B 1 81 ? -10.109 12.992 8.594 1 98.31 81 ASN B CA 1
ATOM 1383 C C . ASN B 1 81 ? -9.664 11.695 9.266 1 98.31 81 ASN B C 1
ATOM 1385 O O . ASN B 1 81 ? -10.43 10.734 9.352 1 98.31 81 ASN B O 1
ATOM 1389 N N . LEU B 1 82 ? -8.422 11.742 9.742 1 98.25 82 LEU B N 1
ATOM 1390 C CA . LEU B 1 82 ? -7.848 10.586 10.414 1 98.25 82 LEU B CA 1
ATOM 1391 C C . LEU B 1 82 ? -8.539 10.344 11.758 1 98.25 82 LEU B C 1
ATOM 1393 O O . LEU B 1 82 ? -8.922 11.289 12.445 1 98.25 82 LEU B O 1
ATOM 1397 N N . GLU B 1 83 ? -8.711 9.07 12.078 1 97.94 83 GLU B N 1
ATOM 1398 C CA . GLU B 1 83 ? -9.289 8.656 13.352 1 97.94 83 GLU B CA 1
ATOM 1399 C C . GLU B 1 83 ? -8.344 7.73 14.109 1 97.94 83 GLU B C 1
ATOM 1401 O O . GLU B 1 83 ? -7.383 7.207 13.539 1 97.94 83 GLU B O 1
ATOM 1406 N N . GLU B 1 84 ? -8.672 7.609 15.344 1 96.94 84 GLU B N 1
ATOM 1407 C CA . GLU B 1 84 ? -7.898 6.688 16.172 1 96.94 84 GLU B CA 1
ATOM 1408 C C . GLU B 1 84 ? -7.859 5.289 15.562 1 96.94 84 GLU B C 1
ATOM 1410 O O . GLU B 1 84 ? -8.891 4.773 15.117 1 96.94 84 GLU B O 1
ATOM 1415 N N . GLY B 1 85 ? -6.656 4.711 15.5 1 97.88 85 GLY B N 1
ATOM 1416 C CA . GLY B 1 85 ? -6.512 3.342 15.031 1 97.88 85 GLY B CA 1
ATOM 1417 C C . GLY B 1 85 ? -6.25 3.246 13.539 1 97.88 85 GLY B C 1
ATOM 1418 O O . GLY B 1 85 ? -5.953 2.166 13.023 1 97.88 85 GLY B O 1
ATOM 1419 N N . ASP B 1 86 ? -6.367 4.418 12.781 1 98.5 86 ASP B N 1
ATOM 1420 C CA . ASP B 1 86 ? -6.09 4.379 11.352 1 98.5 86 ASP B CA 1
ATOM 1421 C C . ASP B 1 86 ? -4.645 3.967 11.078 1 98.5 86 ASP B C 1
ATOM 1423 O O . ASP B 1 86 ? -3.746 4.289 11.859 1 98.5 86 ASP B O 1
ATOM 1427 N N . GLU B 1 87 ? -4.457 3.242 10.062 1 98.69 87 GLU B N 1
ATOM 1428 C CA . GLU B 1 87 ? -3.143 2.898 9.531 1 98.69 87 GLU B CA 1
ATOM 1429 C C . GLU B 1 87 ? -2.889 3.594 8.195 1 98.69 87 GLU B C 1
ATOM 1431 O O . GLU B 1 87 ? -3.682 3.463 7.258 1 98.69 87 GLU B O 1
ATOM 1436 N N . VAL B 1 88 ? -1.836 4.375 8.117 1 98.81 88 VAL B N 1
ATOM 1437 C CA . VAL B 1 88 ? -1.435 5.059 6.895 1 98.81 88 VAL B CA 1
ATOM 1438 C C . VAL B 1 88 ? -0.122 4.473 6.379 1 98.81 88 VAL B C 1
ATOM 1440 O O . VAL B 1 88 ? 0.849 4.355 7.133 1 98.81 88 VAL B O 1
ATOM 1443 N N . VAL B 1 89 ? -0.069 4.082 5.148 1 98.88 89 VAL B N 1
ATOM 1444 C CA . VAL B 1 89 ? 1.13 3.541 4.516 1 98.88 89 VAL B CA 1
ATOM 1445 C C . VAL B 1 89 ? 1.581 4.465 3.387 1 98.88 89 VAL B C 1
ATOM 1447 O O . VAL B 1 89 ? 0.779 4.852 2.533 1 98.88 89 VAL B O 1
ATOM 1450 N N . PHE B 1 90 ? 2.826 4.906 3.4 1 98.81 90 PHE B N 1
ATOM 1451 C CA . PHE B 1 90 ? 3.469 5.602 2.293 1 98.81 90 PHE B CA 1
ATOM 1452 C C . PHE B 1 90 ? 4.398 4.664 1.532 1 98.81 90 PHE B C 1
ATOM 1454 O O . PHE B 1 90 ? 5.234 3.986 2.135 1 98.81 90 PHE B O 1
ATOM 1461 N N . VAL B 1 91 ? 4.27 4.539 0.229 1 98.31 91 VAL B N 1
ATOM 1462 C CA . VAL B 1 91 ? 5.09 3.68 -0.618 1 98.31 91 VAL B CA 1
ATOM 1463 C C . VAL B 1 91 ? 5.762 4.516 -1.705 1 98.31 91 VAL B C 1
ATOM 1465 O O . VAL B 1 91 ? 5.086 5.078 -2.57 1 98.31 91 VAL B O 1
ATOM 1468 N N . SER B 1 92 ? 7.098 4.562 -1.671 1 97.94 92 SER B N 1
ATOM 1469 C CA . SER B 1 92 ? 7.82 5.301 -2.703 1 97.94 92 SER B CA 1
ATOM 1470 C C . SER B 1 92 ? 8.227 4.387 -3.852 1 97.94 92 SER B C 1
ATOM 1472 O O . SER B 1 92 ? 8.688 3.268 -3.625 1 97.94 92 SER B O 1
ATOM 1474 N N . THR B 1 93 ? 7.996 4.758 -5.062 1 96.44 93 THR B N 1
ATOM 1475 C CA . THR B 1 93 ? 8.477 4.023 -6.23 1 96.44 93 THR B CA 1
ATOM 1476 C C . THR B 1 93 ? 9.719 4.688 -6.816 1 96.44 93 THR B C 1
ATOM 1478 O O . THR B 1 93 ? 10.102 4.406 -7.953 1 96.44 93 THR B O 1
ATOM 1481 N N . LEU B 1 94 ? 10.219 5.684 -6.141 1 88.75 94 LEU B N 1
ATOM 1482 C CA . LEU B 1 94 ? 11.32 6.504 -6.633 1 88.75 94 LEU B CA 1
ATOM 1483 C C . LEU B 1 94 ? 12.656 5.992 -6.098 1 88.75 94 LEU B C 1
ATOM 1485 O O . LEU B 1 94 ? 13.711 6.312 -6.645 1 88.75 94 LEU B O 1
ATOM 1489 N N . HIS B 1 95 ? 12.469 5.27 -4.898 1 73.44 95 HIS B N 1
ATOM 1490 C CA . HIS B 1 95 ? 13.703 4.891 -4.223 1 73.44 95 HIS B CA 1
ATOM 1491 C C . HIS B 1 95 ? 13.914 3.383 -4.27 1 73.44 95 HIS B C 1
ATOM 1493 O O . HIS B 1 95 ? 13.016 2.637 -4.66 1 73.44 95 HIS B O 1
ATOM 1499 N N . GLY B 1 96 ? 14.992 2.594 -4.102 1 62 96 GLY B N 1
ATOM 1500 C CA . GLY B 1 96 ? 15.156 1.157 -3.938 1 62 96 GLY B CA 1
ATOM 1501 C C . GLY B 1 96 ? 16.609 0.716 -3.996 1 62 96 GLY B C 1
ATOM 1502 O O . GLY B 1 96 ? 16.938 -0.402 -3.596 1 62 96 GLY B O 1
ATOM 1503 N N . GLY B 1 97 ? 17.312 1.395 -4.773 1 46.75 97 GLY B N 1
ATOM 1504 C CA . GLY B 1 97 ? 18.656 0.856 -4.68 1 46.75 97 GLY B CA 1
ATOM 1505 C C . GLY B 1 97 ? 19.391 1.296 -3.428 1 46.75 97 GLY B C 1
ATOM 1506 O O . GLY B 1 97 ? 18.969 2.242 -2.758 1 46.75 97 GLY B O 1
#